Protein AF-A0A3B3T9G4-F1 (afdb_monomer)

Structure (mmCIF, N/CA/C/O backbone):
data_AF-A0A3B3T9G4-F1
#
_entry.id   AF-A0A3B3T9G4-F1
#
loop_
_atom_site.group_PDB
_atom_site.id
_atom_site.type_symbol
_atom_site.label_atom_id
_atom_site.label_alt_id
_atom_site.label_comp_id
_atom_site.label_asym_id
_atom_site.label_entity_id
_atom_site.label_seq_id
_atom_site.pdbx_PDB_ins_code
_atom_site.Cartn_x
_atom_site.Cartn_y
_atom_site.Cartn_z
_atom_site.occupancy
_atom_site.B_iso_or_equiv
_atom_site.auth_seq_id
_atom_site.auth_comp_id
_atom_site.auth_asym_id
_atom_site.auth_atom_id
_atom_site.pdbx_PDB_model_num
ATOM 1 N N . ILE A 1 1 ? -77.278 -44.186 -39.530 1.00 37.97 1 ILE A N 1
ATOM 2 C CA . ILE A 1 1 ? -76.745 -45.155 -40.520 1.00 37.97 1 ILE A CA 1
ATOM 3 C C . ILE A 1 1 ? -75.487 -44.529 -41.117 1.00 37.97 1 ILE A C 1
ATOM 5 O O . ILE A 1 1 ? -75.613 -43.417 -41.604 1.00 37.97 1 ILE A O 1
ATOM 9 N N . GLY A 1 2 ? -74.313 -45.176 -41.041 1.00 35.72 2 GLY A N 1
ATOM 10 C CA . GLY A 1 2 ? -73.155 -44.806 -41.886 1.00 35.72 2 GLY A CA 1
ATOM 11 C C . GLY A 1 2 ? -71.831 -44.392 -41.211 1.00 35.72 2 GLY A C 1
ATOM 12 O O . GLY A 1 2 ? -71.370 -43.275 -41.372 1.00 35.72 2 GLY A O 1
ATOM 13 N N . ILE A 1 3 ? -71.254 -45.315 -40.445 1.00 37.53 3 ILE A N 1
ATOM 14 C CA . ILE A 1 3 ? -69.834 -45.736 -40.323 1.00 37.53 3 ILE A CA 1
ATOM 15 C C . ILE A 1 3 ? -68.775 -45.205 -41.354 1.00 37.53 3 ILE A C 1
ATOM 17 O O . ILE A 1 3 ? -68.948 -45.423 -42.546 1.00 37.53 3 ILE A O 1
ATOM 21 N N . ILE A 1 4 ? -67.637 -44.684 -40.814 1.00 38.50 4 ILE A N 1
ATOM 22 C CA . ILE A 1 4 ? -66.177 -44.776 -41.200 1.00 38.50 4 ILE A CA 1
ATOM 23 C C . ILE A 1 4 ? -65.744 -44.074 -42.535 1.00 38.50 4 ILE A C 1
ATOM 25 O O . ILE A 1 4 ? -66.404 -44.232 -43.547 1.00 38.50 4 ILE A O 1
ATOM 29 N N . ILE A 1 5 ? -64.691 -43.227 -42.644 1.00 36.03 5 ILE A N 1
ATOM 30 C CA . ILE A 1 5 ? -63.234 -43.534 -42.732 1.00 36.03 5 ILE A CA 1
ATOM 31 C C . ILE A 1 5 ? -62.345 -42.262 -42.575 1.00 36.03 5 ILE A C 1
ATOM 33 O O . ILE A 1 5 ? -62.445 -41.303 -43.330 1.00 36.03 5 ILE A O 1
ATOM 37 N N . MET A 1 6 ? -61.433 -42.327 -41.593 1.00 35.84 6 MET A N 1
ATOM 38 C CA . MET A 1 6 ? -60.020 -41.880 -41.529 1.00 35.84 6 MET A CA 1
ATOM 39 C C . MET A 1 6 ? -59.346 -41.228 -42.770 1.00 35.84 6 MET A C 1
ATOM 41 O O . MET A 1 6 ? -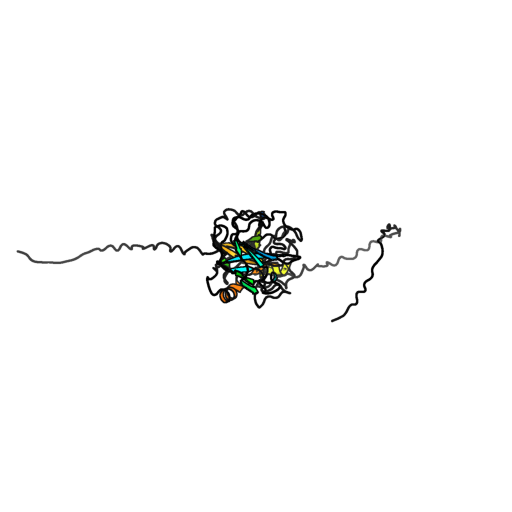59.211 -41.892 -43.792 1.00 35.84 6 MET A O 1
ATOM 45 N N . LYS A 1 7 ? -58.689 -40.058 -42.603 1.00 36.00 7 LYS A N 1
ATOM 46 C CA . LYS A 1 7 ? -57.204 -39.886 -42.666 1.00 36.00 7 LYS A CA 1
ATOM 47 C C . LYS A 1 7 ? -56.739 -38.411 -42.715 1.00 36.00 7 LYS A C 1
ATOM 49 O O . LYS A 1 7 ? -57.024 -37.694 -43.660 1.00 36.00 7 LYS A O 1
ATOM 54 N N . THR A 1 8 ? -55.973 -38.042 -41.680 1.00 41.47 8 THR A N 1
ATOM 55 C CA . THR A 1 8 ? -54.705 -37.267 -41.668 1.00 41.47 8 THR A CA 1
ATOM 56 C C . THR A 1 8 ? -54.516 -36.060 -42.596 1.00 41.47 8 THR A C 1
ATOM 58 O O . THR A 1 8 ? -54.486 -36.238 -43.802 1.00 41.47 8 THR A O 1
ATOM 61 N N . PHE A 1 9 ? -54.177 -34.895 -42.023 1.00 35.28 9 PHE A N 1
ATOM 62 C CA . PHE A 1 9 ? -52.846 -34.255 -42.123 1.00 35.28 9 PHE A CA 1
ATOM 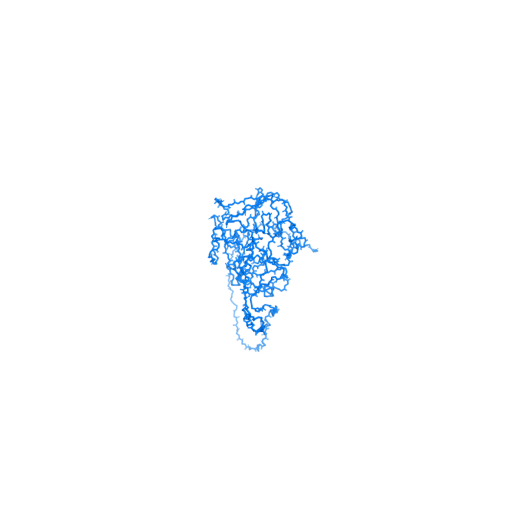63 C C . PHE A 1 9 ? -52.773 -33.074 -41.131 1.00 35.28 9 PHE A C 1
ATOM 65 O O . PHE A 1 9 ? -53.395 -32.037 -41.337 1.00 35.28 9 PHE A O 1
ATOM 72 N N . SER A 1 10 ? -52.017 -33.243 -40.040 1.00 37.31 10 SER A N 1
ATOM 73 C CA . SER A 1 10 ? -51.654 -32.161 -39.116 1.00 37.31 10 SER A CA 1
ATOM 74 C C . SER A 1 10 ? -50.346 -31.528 -39.581 1.00 37.31 10 SER A C 1
ATOM 76 O O . SER A 1 10 ? -49.315 -32.198 -39.607 1.00 37.31 10 SER A O 1
ATOM 78 N N . VAL A 1 11 ? -50.373 -30.240 -39.919 1.00 39.66 11 VAL A N 1
ATOM 79 C CA . VAL A 1 11 ? -49.166 -29.422 -40.087 1.00 39.66 11 VAL A CA 1
ATOM 80 C C . VAL A 1 11 ? -48.877 -28.774 -38.735 1.00 39.66 11 VAL A C 1
ATOM 82 O O . VAL A 1 11 ? -49.546 -27.822 -38.342 1.00 39.66 11 VAL A O 1
ATOM 85 N N . ILE A 1 12 ? -47.917 -29.325 -37.991 1.00 44.09 12 ILE A N 1
ATOM 86 C CA . ILE A 1 12 ? -47.399 -28.716 -36.762 1.00 44.09 12 ILE A CA 1
ATOM 87 C C . ILE A 1 12 ? -46.240 -27.802 -37.165 1.00 44.09 12 ILE A C 1
ATOM 89 O O . ILE A 1 12 ? -45.167 -28.273 -37.540 1.00 44.09 12 ILE A O 1
ATOM 93 N N . LEU A 1 13 ? -46.463 -26.488 -37.099 1.00 41.88 13 LEU A N 1
ATOM 94 C CA . LEU A 1 13 ? -45.397 -25.490 -37.135 1.00 41.88 13 LEU A CA 1
ATOM 95 C C . LEU A 1 13 ? -44.604 -25.565 -35.822 1.00 41.88 13 LEU A C 1
ATOM 97 O O . LEU A 1 13 ? -45.115 -25.228 -34.757 1.00 41.88 13 LEU A O 1
ATOM 101 N N . TYR A 1 14 ? -43.343 -25.990 -35.907 1.00 36.56 14 TYR A N 1
ATOM 102 C CA . TYR A 1 14 ? -42.359 -25.804 -34.843 1.00 36.56 14 TYR A CA 1
ATOM 103 C C . TYR A 1 14 ? -41.958 -24.323 -34.793 1.00 36.56 14 TYR A C 1
ATOM 105 O O . TYR A 1 14 ? -41.203 -23.853 -35.642 1.00 36.56 14 TYR A O 1
ATOM 113 N N . GLN A 1 15 ? -42.442 -23.578 -33.799 1.00 43.19 15 GLN A N 1
ATOM 114 C CA . GLN A 1 15 ? -41.803 -22.327 -33.387 1.00 43.19 15 GLN A CA 1
ATOM 115 C C . GLN A 1 15 ? -40.754 -22.646 -32.321 1.00 43.19 15 GLN A C 1
ATOM 117 O O . GLN A 1 15 ? -41.070 -23.085 -31.216 1.00 43.19 15 GLN A O 1
ATOM 122 N N . SER A 1 16 ? -39.485 -22.440 -32.672 1.00 39.84 16 SER A N 1
ATOM 123 C CA . SER A 1 16 ? -38.359 -22.467 -31.745 1.00 39.84 16 SER A CA 1
ATOM 124 C C . SER A 1 16 ? -38.470 -21.285 -30.779 1.00 39.84 16 SER A C 1
ATOM 126 O O . SER A 1 16 ? -38.152 -20.150 -31.139 1.00 39.84 16 SER A O 1
ATOM 128 N N . MET A 1 17 ? -38.916 -21.538 -29.551 1.00 42.25 17 MET A N 1
ATOM 129 C CA . MET A 1 17 ? -38.767 -20.572 -28.468 1.00 42.25 17 MET A CA 1
ATOM 130 C C . MET A 1 17 ? -37.299 -20.553 -28.036 1.00 42.25 17 MET A C 1
ATOM 132 O O . MET A 1 17 ? -36.815 -21.472 -27.376 1.00 42.25 17 MET A O 1
ATOM 136 N N . PHE A 1 18 ? -36.578 -19.506 -28.439 1.00 44.75 18 PHE A N 1
ATOM 137 C CA . PHE A 1 18 ? -35.305 -19.145 -27.829 1.00 44.75 18 PHE A CA 1
ATOM 138 C C . PHE A 1 18 ? -35.581 -18.700 -26.389 1.00 44.75 18 PHE A C 1
ATOM 140 O O . PHE A 1 18 ? -35.954 -17.558 -26.137 1.00 44.75 18 PHE A O 1
ATOM 147 N N . ASN A 1 19 ? -35.412 -19.623 -25.441 1.00 35.50 19 ASN A N 1
ATOM 148 C CA . ASN A 1 19 ? -35.290 -19.303 -24.023 1.00 35.50 19 ASN A CA 1
ATOM 149 C C . ASN A 1 19 ? -33.962 -18.559 -23.818 1.00 35.50 19 ASN A C 1
ATOM 151 O O . ASN A 1 19 ? -32.920 -19.171 -23.589 1.00 35.50 19 ASN A O 1
ATOM 155 N N . SER A 1 20 ? -33.979 -17.232 -23.918 1.00 44.66 20 SER A N 1
ATOM 156 C CA . SER A 1 20 ? -32.903 -16.414 -23.369 1.00 44.66 20 SER A CA 1
ATOM 157 C C . SER A 1 20 ? -33.040 -16.425 -21.848 1.00 44.66 20 SER A C 1
ATOM 159 O O . SER A 1 20 ? -33.855 -15.690 -21.289 1.00 44.66 20 SER A O 1
ATOM 161 N N . SER A 1 21 ? -32.270 -17.288 -21.180 1.00 48.06 21 SER A N 1
ATOM 162 C CA . SER A 1 21 ? -32.063 -17.203 -19.733 1.00 48.06 21 SER A CA 1
ATOM 163 C C . SER A 1 21 ? -31.686 -15.765 -19.353 1.00 48.06 21 SER A C 1
ATOM 165 O O . SER A 1 21 ? -30.889 -15.151 -20.072 1.00 48.06 21 SER A O 1
ATOM 167 N N . PRO A 1 22 ? -32.199 -15.215 -18.237 1.00 48.81 22 PRO A N 1
ATOM 168 C CA . PRO A 1 22 ? -31.694 -13.954 -17.719 1.00 48.81 22 PRO A CA 1
ATOM 169 C C . PRO A 1 22 ? -30.192 -14.116 -17.498 1.00 48.81 22 PRO A C 1
ATOM 171 O O . PRO A 1 22 ? -29.764 -15.106 -16.899 1.00 48.81 22 PRO A O 1
ATOM 174 N N . ALA A 1 23 ? -29.396 -13.174 -18.004 1.00 49.69 23 ALA A N 1
ATOM 175 C CA . ALA A 1 23 ? -27.983 -13.098 -17.676 1.00 49.69 23 ALA A CA 1
ATOM 176 C C . ALA A 1 23 ? -27.852 -13.196 -16.152 1.00 49.69 23 ALA A C 1
ATOM 178 O O . ALA A 1 23 ? -28.395 -12.370 -15.416 1.00 49.69 23 ALA A O 1
ATOM 179 N N . HIS A 1 24 ? -27.204 -14.261 -15.688 1.00 43.28 24 HIS A N 1
ATOM 180 C CA . HIS A 1 24 ? -26.941 -14.495 -14.282 1.00 43.28 24 HIS A CA 1
ATOM 181 C C . HIS A 1 24 ? -26.030 -13.350 -13.826 1.00 43.28 24 HIS A C 1
ATOM 183 O O . HIS A 1 24 ? -24.827 -13.378 -14.078 1.00 43.28 24 HIS A O 1
ATOM 189 N N . LEU A 1 25 ? -26.608 -12.301 -13.234 1.00 47.25 25 LEU A N 1
ATOM 190 C CA . LEU A 1 25 ? -25.862 -11.256 -12.543 1.00 47.25 25 LEU A CA 1
ATOM 191 C C . LEU A 1 25 ? -25.071 -11.968 -11.445 1.00 47.25 25 LEU A C 1
ATOM 193 O O . LEU A 1 25 ? -25.619 -12.350 -10.412 1.00 47.25 25 LEU A O 1
ATOM 197 N N . SER A 1 26 ? -23.794 -12.240 -11.708 1.00 51.78 26 SER A N 1
ATOM 198 C CA . SER A 1 26 ? -22.860 -12.686 -10.684 1.00 51.78 26 SER A CA 1
ATOM 199 C C . SER A 1 26 ? -22.916 -11.661 -9.549 1.00 51.78 26 SER A C 1
ATOM 201 O O . SER A 1 26 ? -22.816 -10.464 -9.845 1.00 51.78 26 SER A O 1
ATOM 203 N N . PRO A 1 27 ? -23.107 -12.074 -8.282 1.00 57.97 27 PRO A N 1
ATOM 204 C CA . PRO A 1 27 ? -23.097 -11.132 -7.173 1.00 57.97 27 PRO A CA 1
ATOM 205 C C . PRO A 1 27 ? -21.794 -10.332 -7.229 1.00 57.97 27 PRO A C 1
ATOM 207 O O . PRO A 1 27 ? -20.722 -10.907 -7.428 1.00 57.97 27 PRO A O 1
ATOM 210 N N . LEU A 1 28 ? -21.906 -9.003 -7.130 1.00 57.12 28 LEU A N 1
ATOM 211 C CA . LEU A 1 28 ? -20.746 -8.114 -7.131 1.00 57.12 28 LEU A CA 1
ATOM 212 C C . LEU A 1 28 ? -19.718 -8.620 -6.108 1.00 57.12 28 LEU A C 1
ATOM 214 O O . LEU A 1 28 ? -20.117 -9.069 -5.026 1.00 57.12 28 LEU A O 1
ATOM 218 N N . PRO A 1 29 ? -18.411 -8.562 -6.420 1.00 62.25 29 PRO A N 1
ATOM 219 C CA . PRO A 1 29 ? -17.399 -8.978 -5.468 1.00 62.25 29 PRO A CA 1
ATOM 220 C C . PRO A 1 29 ? -17.563 -8.189 -4.165 1.00 62.25 29 PRO A C 1
ATOM 222 O O . PRO A 1 29 ? -17.771 -6.976 -4.172 1.00 62.25 29 PRO A O 1
ATOM 225 N N . VAL A 1 30 ? -17.458 -8.896 -3.037 1.00 83.75 30 VAL A N 1
ATOM 226 C CA . VAL A 1 30 ? -17.595 -8.342 -1.672 1.00 83.75 30 VAL A CA 1
ATOM 227 C C . VAL A 1 30 ? -16.482 -7.323 -1.349 1.00 83.75 30 VAL A C 1
ATOM 229 O O . VAL A 1 30 ? -16.550 -6.602 -0.357 1.00 83.75 30 VAL A O 1
ATOM 232 N N . CYS A 1 31 ? -15.467 -7.241 -2.208 1.00 95.31 31 CYS A N 1
ATOM 233 C CA . CYS A 1 31 ? -14.314 -6.360 -2.123 1.00 95.31 31 CYS A CA 1
ATOM 234 C C . CYS A 1 31 ? -14.250 -5.377 -3.304 1.00 95.31 31 CYS A C 1
ATOM 236 O O . CYS A 1 31 ? -14.979 -5.502 -4.290 1.00 95.31 31 CYS A O 1
ATOM 238 N N . GLY A 1 32 ? -13.349 -4.398 -3.210 1.00 96.69 32 GLY A N 1
ATOM 239 C CA . GLY A 1 32 ? -13.028 -3.482 -4.306 1.00 96.69 32 GLY A CA 1
ATOM 240 C C . GLY A 1 32 ? -14.149 -2.502 -4.647 1.00 96.69 32 GLY A C 1
ATOM 241 O O . GLY A 1 32 ? -14.140 -1.920 -5.727 1.00 96.69 32 GLY A O 1
ATOM 242 N N . GLN A 1 33 ? -15.115 -2.324 -3.744 1.00 95.56 33 GLN A N 1
ATOM 243 C CA . GLN A 1 33 ? -16.214 -1.373 -3.888 1.00 95.56 33 GLN A CA 1
ATOM 244 C C . GLN A 1 33 ? -15.890 -0.090 -3.122 1.00 95.56 33 GLN A C 1
ATOM 246 O O . GLN A 1 33 ? -15.648 -0.137 -1.915 1.00 95.56 33 GLN A O 1
ATOM 251 N N . ALA A 1 34 ? -15.945 1.050 -3.810 1.00 95.56 34 ALA A N 1
ATOM 252 C CA . ALA A 1 34 ? -15.767 2.377 -3.223 1.00 95.56 34 ALA A CA 1
ATOM 253 C C . ALA A 1 34 ? -16.962 3.276 -3.593 1.00 95.56 34 ALA A C 1
ATOM 255 O O . ALA A 1 34 ? -16.888 4.009 -4.578 1.00 95.56 34 ALA A O 1
ATOM 256 N N . PRO A 1 35 ? -18.084 3.204 -2.847 1.00 93.88 35 PRO A N 1
ATOM 257 C CA . PRO A 1 35 ? -19.330 3.900 -3.197 1.00 93.88 35 PRO A CA 1
ATOM 258 C C . PRO A 1 35 ? -19.197 5.424 -3.290 1.00 93.88 35 PRO A C 1
ATOM 260 O O . PRO A 1 35 ? -19.927 6.059 -4.044 1.00 93.88 35 PRO A O 1
ATOM 263 N N . LEU A 1 36 ? -18.259 6.000 -2.535 1.00 94.06 36 LEU A N 1
ATOM 264 C CA . LEU A 1 36 ? -18.017 7.443 -2.467 1.00 94.06 36 LEU A CA 1
ATOM 265 C C . LEU A 1 36 ? -16.919 7.915 -3.436 1.00 94.06 36 LEU A C 1
ATOM 267 O O . LEU A 1 36 ? -16.661 9.110 -3.542 1.00 94.06 36 LEU A O 1
ATOM 271 N N . ASN A 1 37 ? -16.293 7.002 -4.183 1.00 91.81 37 ASN A N 1
ATOM 272 C CA . ASN A 1 37 ? -15.282 7.329 -5.186 1.00 91.81 37 ASN A CA 1
ATOM 273 C C . ASN A 1 37 ? -15.958 7.690 -6.526 1.00 91.81 37 ASN A C 1
ATOM 275 O O . ASN A 1 37 ? -16.002 6.887 -7.461 1.00 91.81 37 ASN A O 1
ATOM 279 N N . THR A 1 38 ? -16.546 8.888 -6.602 1.00 80.25 38 THR A N 1
ATOM 280 C CA . THR A 1 38 ? -17.321 9.353 -7.773 1.00 80.25 38 THR A CA 1
ATOM 281 C C . THR A 1 38 ? -16.495 10.127 -8.802 1.00 80.25 38 THR A C 1
ATOM 283 O O . THR A 1 38 ? -16.916 10.262 -9.949 1.00 80.25 38 THR A O 1
ATOM 286 N N . ARG A 1 39 ? -15.332 10.655 -8.414 1.00 70.81 39 ARG A N 1
ATOM 287 C CA . ARG A 1 39 ? -14.383 11.355 -9.288 1.00 70.81 39 ARG A CA 1
ATOM 288 C C . ARG A 1 39 ? -12.991 11.236 -8.681 1.00 70.81 39 ARG A C 1
ATOM 290 O O . ARG A 1 39 ? -12.865 11.402 -7.476 1.00 70.81 39 ARG A O 1
ATOM 297 N N . ILE A 1 40 ? -11.983 10.994 -9.512 1.00 62.28 40 ILE A N 1
ATOM 298 C CA . ILE A 1 40 ? -10.581 11.026 -9.092 1.00 62.28 40 ILE A CA 1
ATOM 299 C C . ILE A 1 40 ? -9.884 12.153 -9.845 1.00 62.28 40 ILE A C 1
ATOM 301 O O . ILE A 1 40 ? -10.064 12.295 -11.057 1.00 62.28 40 ILE A O 1
ATOM 305 N N . VAL A 1 41 ? -9.146 12.986 -9.120 1.00 54.66 41 VAL A N 1
ATOM 306 C CA . VAL A 1 41 ? -8.350 14.092 -9.662 1.00 54.66 41 VAL A CA 1
ATOM 307 C C . VAL A 1 41 ? -6.936 13.982 -9.092 1.00 54.66 41 VAL A C 1
ATOM 309 O O . VAL A 1 41 ? -6.743 13.856 -7.891 1.00 54.66 41 VAL A O 1
ATOM 312 N N . GLY A 1 42 ? -5.929 13.924 -9.966 1.00 56.97 42 GLY A N 1
ATOM 313 C CA . GLY A 1 42 ? -4.590 13.472 -9.584 1.00 56.97 42 GLY A CA 1
ATOM 314 C C . GLY A 1 42 ? -3.771 14.454 -8.730 1.00 56.97 42 GLY A C 1
ATOM 315 O O . GLY A 1 42 ? -3.306 15.483 -9.229 1.00 56.97 42 GLY A O 1
ATOM 316 N N . GLY A 1 43 ? -3.430 14.040 -7.504 1.00 61.34 43 GLY A N 1
ATOM 317 C CA . GLY A 1 43 ? -2.393 14.657 -6.666 1.00 61.34 43 GLY A CA 1
ATOM 318 C C . GLY A 1 43 ? -2.901 15.750 -5.731 1.00 61.34 43 GLY A C 1
ATOM 319 O O . GLY A 1 43 ? -2.308 16.829 -5.708 1.00 61.34 43 GLY A O 1
ATOM 320 N N . GLU A 1 44 ? -3.976 15.467 -4.997 1.00 80.38 44 GLU A N 1
ATOM 321 C CA . GLU A 1 44 ? -4.627 16.371 -4.043 1.00 80.38 44 GLU A CA 1
ATOM 322 C C . GLU A 1 44 ? -5.147 15.592 -2.815 1.00 80.38 44 GLU A C 1
ATOM 324 O O . GLU A 1 44 ? -4.997 14.369 -2.712 1.00 80.38 44 GLU A O 1
ATOM 329 N N . ASN A 1 45 ? -5.763 16.308 -1.871 1.00 91.00 45 ASN A N 1
ATOM 330 C CA . ASN A 1 45 ? -6.481 15.706 -0.749 1.00 91.00 45 ASN A CA 1
ATOM 331 C C . ASN A 1 45 ? -7.556 14.738 -1.270 1.00 91.00 45 ASN A C 1
ATOM 333 O O . ASN A 1 45 ? -8.469 15.149 -1.987 1.00 91.00 45 ASN A O 1
ATOM 337 N N . ALA A 1 46 ? -7.495 13.479 -0.848 1.00 93.06 46 ALA A N 1
ATOM 338 C CA . ALA A 1 46 ? -8.508 12.489 -1.169 1.00 93.06 46 ALA A CA 1
ATOM 339 C C . ALA A 1 46 ? -9.838 12.859 -0.491 1.00 93.06 46 ALA A C 1
ATOM 341 O O . ALA A 1 46 ? -9.846 13.110 0.718 1.00 93.06 46 ALA A O 1
ATOM 342 N N . PRO A 1 47 ? -10.983 12.864 -1.194 1.00 93.62 47 PRO A N 1
ATOM 343 C CA . PRO A 1 47 ? -12.270 13.087 -0.547 1.00 93.62 47 PRO A CA 1
ATOM 344 C C . PRO A 1 47 ? -12.593 11.970 0.468 1.00 93.62 47 PRO A C 1
ATOM 346 O O . PRO A 1 47 ? -12.287 10.802 0.192 1.00 93.62 47 PRO A O 1
ATOM 349 N N . PRO A 1 48 ? -13.250 12.276 1.605 1.00 93.62 48 PRO A N 1
ATOM 350 C CA . PRO A 1 48 ? -13.588 11.281 2.621 1.00 93.62 48 PRO A CA 1
ATOM 351 C C . PRO A 1 48 ? -14.311 10.054 2.061 1.00 93.62 48 PRO A C 1
ATOM 353 O O . PRO A 1 48 ? -15.332 10.170 1.389 1.00 93.62 48 PRO A O 1
ATOM 356 N N . GLY A 1 49 ? -13.784 8.866 2.367 1.00 94.88 49 GLY A N 1
ATOM 357 C CA . GLY A 1 49 ? -14.366 7.588 1.941 1.00 94.88 49 GLY A CA 1
ATOM 358 C C . GLY A 1 49 ? -14.062 7.176 0.497 1.00 94.88 49 GLY A C 1
ATOM 359 O O . GLY A 1 49 ? -14.499 6.106 0.079 1.00 94.88 49 GLY A O 1
ATOM 360 N N . SER A 1 50 ? -13.276 7.957 -0.253 1.00 95.69 50 SER A N 1
ATOM 361 C CA . SER A 1 50 ? -12.852 7.589 -1.616 1.00 95.69 50 SER A CA 1
ATOM 362 C C . SER A 1 50 ? -12.000 6.316 -1.655 1.00 95.69 50 SER A C 1
ATOM 364 O O . SER A 1 50 ? -12.032 5.596 -2.650 1.00 95.69 50 SER A O 1
ATOM 366 N N . TRP A 1 51 ? -11.286 6.018 -0.563 1.00 97.44 51 TRP A N 1
ATOM 367 C CA . TRP A 1 51 ? -10.379 4.872 -0.431 1.00 97.44 51 TRP A CA 1
ATOM 368 C C . TRP A 1 51 ? -10.698 4.074 0.842 1.00 97.44 51 TRP A C 1
ATOM 370 O O . TRP A 1 51 ? -9.926 4.092 1.802 1.00 97.44 51 TRP A O 1
ATOM 380 N N . PRO A 1 52 ? -11.847 3.376 0.894 1.00 97.88 52 PRO A N 1
ATOM 381 C CA . PRO A 1 52 ? -12.399 2.824 2.136 1.00 97.88 52 PRO A CA 1
ATOM 382 C C . PRO A 1 52 ? -11.606 1.634 2.708 1.00 97.88 52 PRO A C 1
ATOM 384 O O . PRO A 1 52 ? -11.916 1.136 3.787 1.00 97.88 52 PRO A O 1
ATOM 387 N N . TRP A 1 53 ? -10.590 1.154 1.995 1.00 98.69 53 TRP A N 1
ATOM 388 C CA . TRP A 1 53 ? -9.658 0.130 2.466 1.00 98.69 53 TRP A CA 1
ATOM 389 C C . TRP A 1 53 ? -8.407 0.707 3.121 1.00 98.69 53 TRP A C 1
ATOM 391 O O . TRP A 1 53 ? -7.679 -0.058 3.750 1.00 98.69 53 TRP A O 1
ATOM 401 N N . GLN A 1 54 ? -8.121 2.003 2.962 1.00 98.69 54 GLN A N 1
ATOM 402 C CA . GLN A 1 54 ? -6.894 2.606 3.475 1.00 98.69 54 GLN A CA 1
ATOM 403 C C . GLN A 1 54 ? -6.811 2.427 4.996 1.00 98.69 54 GLN A C 1
ATOM 405 O O . GLN A 1 54 ? -7.714 2.825 5.736 1.00 98.69 54 GLN A O 1
ATOM 410 N N . ALA A 1 55 ? -5.704 1.848 5.455 1.00 98.62 55 ALA A N 1
ATOM 411 C CA . ALA A 1 55 ? -5.393 1.697 6.866 1.00 98.62 55 ALA A CA 1
ATOM 412 C C . ALA A 1 55 ? -4.204 2.585 7.242 1.00 98.62 55 ALA A C 1
ATOM 414 O O . ALA A 1 55 ? -3.200 2.629 6.530 1.00 98.62 55 ALA A O 1
ATOM 415 N N . ASN A 1 56 ? -4.304 3.262 8.382 1.00 98.31 56 ASN A N 1
ATOM 416 C CA . ASN A 1 56 ? -3.168 3.892 9.044 1.00 98.31 56 ASN A CA 1
ATOM 417 C C . ASN A 1 56 ? -2.699 2.970 10.173 1.00 98.31 56 ASN A C 1
ATOM 419 O O . ASN A 1 56 ? -3.464 2.651 11.084 1.00 98.31 56 ASN A O 1
ATOM 423 N N . LEU A 1 57 ? -1.452 2.520 10.080 1.00 98.38 57 LEU A N 1
ATOM 424 C CA . LEU A 1 57 ? -0.800 1.667 11.061 1.00 98.38 57 LEU A CA 1
ATOM 425 C C . LEU A 1 57 ? 0.121 2.539 11.898 1.00 98.38 57 LEU A C 1
ATOM 427 O O . LEU A 1 57 ? 1.047 3.148 11.362 1.00 98.38 57 LEU A O 1
ATOM 431 N N . LEU A 1 58 ? -0.129 2.590 13.200 1.00 97.12 58 LEU A N 1
ATOM 432 C CA . LEU A 1 58 ? 0.640 3.411 14.120 1.00 97.12 58 LEU A CA 1
ATOM 433 C C . LEU A 1 58 ? 1.148 2.560 15.276 1.00 97.12 58 LEU A C 1
ATOM 435 O O . LEU A 1 58 ? 0.346 2.002 16.028 1.00 97.12 58 LEU A O 1
ATOM 439 N N . GLN A 1 59 ? 2.469 2.495 15.429 1.00 96.25 59 GLN A N 1
ATOM 440 C CA . GLN A 1 59 ? 3.102 1.952 16.622 1.00 96.25 59 GLN A CA 1
ATOM 441 C C . GLN A 1 59 ? 3.618 3.088 17.494 1.00 96.25 59 GLN A C 1
ATOM 443 O O . GLN A 1 59 ? 4.454 3.882 17.057 1.00 96.25 59 GLN A O 1
ATOM 448 N N . THR A 1 60 ? 3.151 3.145 18.738 1.00 95.00 60 THR A N 1
ATOM 449 C CA . THR A 1 60 ? 3.523 4.215 19.668 1.00 95.00 60 THR A CA 1
ATOM 450 C C . THR A 1 60 ? 4.536 3.727 20.698 1.00 95.00 60 THR A C 1
ATOM 452 O O . THR A 1 60 ? 4.282 2.780 21.440 1.00 95.00 60 THR A O 1
ATOM 455 N N . PHE A 1 61 ? 5.673 4.415 20.788 1.00 92.69 61 PHE A N 1
ATOM 456 C CA . PHE A 1 61 ? 6.676 4.241 21.838 1.00 92.69 61 PHE A CA 1
ATOM 457 C C . PHE A 1 61 ? 6.738 5.491 22.727 1.00 92.69 61 PHE A C 1
ATOM 459 O O . PHE A 1 61 ? 6.218 6.541 22.345 1.00 92.69 61 PHE A O 1
ATOM 466 N N . PRO A 1 62 ? 7.400 5.429 23.900 1.00 93.19 62 PRO A N 1
ATOM 467 C CA . PRO A 1 62 ? 7.516 6.588 24.785 1.00 93.19 62 PRO A CA 1
ATOM 468 C C . PRO A 1 62 ? 8.165 7.821 24.140 1.00 93.19 62 PRO A C 1
ATOM 470 O O . PRO A 1 62 ? 7.857 8.941 24.530 1.00 93.19 62 PRO A O 1
ATOM 473 N N . THR A 1 63 ? 9.070 7.628 23.173 1.00 93.31 63 THR A N 1
ATOM 474 C CA . THR A 1 63 ? 9.889 8.708 22.594 1.00 93.31 63 THR A CA 1
ATOM 475 C C . THR A 1 63 ? 9.690 8.924 21.096 1.00 93.31 63 THR A C 1
ATOM 477 O O . THR A 1 63 ? 10.146 9.937 20.572 1.00 93.31 63 THR A O 1
ATOM 480 N N . TYR A 1 64 ? 9.032 8.004 20.390 1.00 90.81 64 TYR A N 1
ATOM 481 C CA . TYR A 1 64 ? 8.815 8.100 18.946 1.00 90.81 64 TYR A CA 1
ATOM 482 C C . TYR A 1 64 ? 7.601 7.277 18.509 1.00 90.81 64 TYR A C 1
ATOM 484 O O . TYR A 1 64 ? 7.050 6.487 19.276 1.00 90.81 64 TYR A O 1
ATOM 492 N N . GLN A 1 65 ? 7.184 7.465 17.261 1.00 91.50 65 GLN A N 1
ATOM 493 C CA . GLN A 1 65 ? 6.116 6.693 16.634 1.00 91.50 65 GLN A CA 1
ATOM 494 C C . GLN A 1 65 ? 6.609 6.154 15.293 1.00 91.50 65 GLN A C 1
ATOM 496 O O . GLN A 1 65 ? 7.380 6.822 14.602 1.00 91.50 65 GLN A O 1
ATOM 501 N N . ILE A 1 66 ? 6.166 4.952 14.935 1.00 91.19 66 ILE A N 1
ATOM 502 C CA . ILE A 1 66 ? 6.345 4.385 13.596 1.00 91.19 66 ILE A CA 1
ATOM 503 C C . ILE A 1 66 ? 4.991 4.436 12.905 1.00 91.19 66 ILE A C 1
ATOM 505 O O . ILE A 1 66 ? 3.998 3.969 13.463 1.00 91.19 66 ILE A O 1
ATOM 509 N N . MET A 1 67 ? 4.961 4.995 11.697 1.00 94.75 67 MET A N 1
ATOM 510 C CA . MET A 1 67 ? 3.757 5.074 10.881 1.00 94.75 67 MET A CA 1
ATOM 511 C C . MET A 1 67 ? 3.970 4.363 9.548 1.00 94.75 67 MET A C 1
ATOM 513 O O . MET A 1 67 ? 4.927 4.658 8.832 1.00 94.75 67 MET A O 1
ATOM 517 N N . CYS A 1 68 ? 3.035 3.481 9.211 1.00 97.44 68 CYS A N 1
ATOM 518 C CA . CYS A 1 68 ? 2.910 2.866 7.897 1.00 97.44 68 CYS A CA 1
ATOM 519 C C . CYS A 1 68 ? 1.464 2.943 7.396 1.00 97.44 68 CYS A C 1
ATOM 521 O O . CYS A 1 68 ? 0.514 3.158 8.155 1.00 97.44 68 CYS A O 1
ATOM 523 N N . GLY A 1 69 ? 1.296 2.742 6.098 1.00 98.06 69 GLY A N 1
ATOM 524 C CA . GLY A 1 69 ? 0.029 2.434 5.467 1.00 98.06 69 GLY A CA 1
ATOM 525 C C . GLY A 1 69 ? -0.297 0.941 5.503 1.00 98.06 69 GLY A C 1
ATOM 526 O O . GLY A 1 69 ? 0.519 0.074 5.830 1.00 98.06 69 GLY A O 1
ATOM 527 N N . GLY A 1 70 ? -1.526 0.638 5.126 1.00 98.62 70 GLY A N 1
ATOM 528 C CA . GLY A 1 70 ? -2.009 -0.713 4.915 1.00 98.62 70 GLY A CA 1
ATOM 529 C C . GLY A 1 70 ? -3.321 -0.688 4.151 1.00 98.62 70 GLY A C 1
ATOM 530 O O . GLY A 1 70 ? -3.850 0.369 3.801 1.00 98.62 70 GLY A O 1
ATOM 531 N N . SER A 1 71 ? -3.865 -1.871 3.919 1.00 98.88 71 SER A N 1
ATOM 532 C CA . SER A 1 71 ? -5.105 -2.057 3.173 1.00 98.88 71 SER A CA 1
ATOM 533 C C . SER A 1 71 ? -5.960 -3.140 3.810 1.00 98.88 71 SER A C 1
ATOM 535 O O . SER A 1 71 ? -5.496 -4.253 4.042 1.00 98.88 71 SER A O 1
ATOM 537 N N . LEU A 1 72 ? -7.213 -2.825 4.121 1.00 98.81 72 LEU A N 1
ATOM 538 C CA . LEU A 1 72 ? -8.183 -3.802 4.599 1.00 98.81 72 LEU A CA 1
ATOM 539 C C . LEU A 1 72 ? -8.514 -4.779 3.469 1.00 98.81 72 LEU A C 1
ATOM 541 O O . LEU A 1 72 ? -8.986 -4.356 2.419 1.00 98.81 72 LEU A O 1
ATOM 545 N N . ILE A 1 73 ? -8.308 -6.078 3.681 1.00 98.56 73 ILE A N 1
ATOM 546 C CA . ILE A 1 73 ? -8.517 -7.110 2.645 1.00 98.56 73 ILE A CA 1
ATOM 547 C C . ILE A 1 73 ? -9.706 -8.033 2.945 1.00 98.56 73 ILE A C 1
ATOM 549 O O . ILE A 1 73 ? -10.211 -8.719 2.059 1.00 98.56 73 ILE A O 1
ATOM 553 N N . ASN A 1 74 ? -10.193 -8.034 4.188 1.00 97.00 74 ASN A N 1
ATOM 554 C CA . ASN A 1 74 ? -11.492 -8.573 4.604 1.00 97.00 74 ASN A CA 1
ATOM 555 C C . ASN A 1 74 ? -11.887 -7.942 5.958 1.00 97.00 74 ASN A C 1
ATOM 557 O O . ASN A 1 74 ? -11.248 -7.005 6.418 1.00 97.00 74 ASN A O 1
ATOM 561 N N . SER A 1 75 ? -12.913 -8.450 6.647 1.00 96.88 75 SER A N 1
ATOM 562 C CA . SER A 1 75 ? -13.371 -7.865 7.921 1.00 96.88 75 SER A CA 1
ATOM 563 C C . SER A 1 75 ? -12.382 -7.971 9.093 1.00 96.88 75 SER A C 1
ATOM 565 O O . SER A 1 75 ? -12.663 -7.413 10.147 1.00 96.88 75 SER A O 1
ATOM 567 N N . LYS A 1 76 ? -11.299 -8.751 8.990 1.00 97.62 76 LYS A N 1
ATOM 568 C CA . LYS A 1 76 ? -10.366 -9.036 10.099 1.00 97.62 76 LYS A CA 1
ATOM 569 C C . LYS A 1 76 ? -8.885 -8.919 9.716 1.00 97.62 76 LYS A C 1
ATOM 571 O O . LYS A 1 76 ? -8.041 -9.029 10.594 1.00 97.62 76 LYS A O 1
ATOM 576 N N . TRP A 1 77 ? -8.563 -8.722 8.444 1.00 98.56 77 TRP A N 1
ATOM 577 C CA . TRP A 1 77 ? -7.195 -8.794 7.946 1.00 98.56 77 TRP A CA 1
ATOM 578 C C . TRP A 1 77 ? -6.811 -7.538 7.178 1.00 98.56 77 TRP A C 1
ATOM 580 O O . TRP A 1 77 ? -7.594 -7.025 6.372 1.00 98.56 77 TRP A O 1
ATOM 590 N N . VAL A 1 78 ? -5.583 -7.087 7.415 1.00 98.81 78 VAL A N 1
ATOM 591 C CA . VAL A 1 78 ? -4.939 -5.973 6.715 1.00 98.81 78 VAL A CA 1
ATOM 592 C C . VAL A 1 78 ? -3.664 -6.473 6.037 1.00 98.81 78 VAL A C 1
ATOM 594 O O . VAL A 1 78 ? -2.912 -7.248 6.624 1.00 98.81 78 VAL A O 1
ATOM 597 N N . LEU A 1 79 ? -3.426 -6.027 4.806 1.00 98.88 79 LEU A N 1
ATOM 598 C CA . LEU A 1 79 ? -2.191 -6.242 4.054 1.00 98.88 79 LEU A CA 1
ATOM 599 C C . LEU A 1 79 ? -1.315 -4.985 4.139 1.00 98.88 79 LEU A C 1
ATOM 601 O O . LEU A 1 79 ? -1.814 -3.872 3.951 1.00 98.88 79 LEU A O 1
ATOM 605 N N . SER A 1 80 ? -0.029 -5.168 4.429 1.00 98.81 80 SER A N 1
ATOM 606 C CA . SER A 1 80 ? 0.980 -4.104 4.524 1.00 98.81 80 SER A CA 1
ATOM 607 C C . SER A 1 80 ? 2.361 -4.630 4.093 1.00 98.81 80 SER A C 1
ATOM 609 O O . SER A 1 80 ? 2.467 -5.754 3.600 1.00 98.81 80 SER A O 1
ATOM 611 N N . ALA A 1 81 ? 3.413 -3.829 4.251 1.00 98.69 81 ALA A N 1
ATOM 612 C CA . ALA A 1 81 ? 4.797 -4.201 3.961 1.00 98.69 81 ALA A CA 1
ATOM 613 C C . ALA A 1 81 ? 5.454 -4.880 5.175 1.00 98.69 81 ALA A C 1
ATOM 615 O O . ALA A 1 81 ? 5.141 -4.557 6.321 1.00 98.69 81 ALA A O 1
ATOM 616 N N . ALA A 1 82 ? 6.381 -5.808 4.944 1.00 98.62 82 ALA A N 1
ATOM 617 C CA . ALA A 1 82 ? 7.114 -6.483 6.014 1.00 98.62 82 ALA A CA 1
ATOM 618 C C . ALA A 1 82 ? 8.088 -5.534 6.725 1.00 98.62 82 ALA A C 1
ATOM 620 O O . ALA A 1 82 ? 8.211 -5.592 7.948 1.00 98.62 82 ALA A O 1
ATOM 621 N N . HIS A 1 83 ? 8.727 -4.619 5.990 1.00 97.56 83 HIS A N 1
ATOM 622 C CA . HIS A 1 83 ? 9.701 -3.674 6.540 1.00 97.56 83 HIS A CA 1
ATOM 623 C C . HIS A 1 83 ? 9.114 -2.709 7.583 1.00 97.56 83 HIS A C 1
ATOM 625 O O . HIS A 1 83 ? 9.863 -2.114 8.355 1.00 97.56 83 HIS A O 1
ATOM 631 N N . CYS A 1 84 ? 7.785 -2.568 7.640 1.00 97.25 84 CYS A N 1
ATOM 632 C CA . CYS A 1 84 ? 7.089 -1.794 8.668 1.00 97.25 84 CYS A CA 1
ATOM 633 C C . CYS A 1 84 ? 7.209 -2.406 10.074 1.00 97.25 84 CYS A C 1
ATOM 635 O O . CYS A 1 84 ? 6.948 -1.722 11.064 1.00 97.25 84 CYS A O 1
ATOM 637 N N . PHE A 1 85 ? 7.594 -3.682 10.179 1.00 96.38 85 PHE A N 1
ATOM 638 C CA . PHE A 1 85 ? 7.592 -4.442 11.425 1.00 96.38 85 PHE A CA 1
ATOM 639 C C . PHE A 1 85 ? 8.999 -4.935 11.763 1.00 96.38 85 PHE A C 1
ATOM 641 O O . PHE A 1 85 ? 9.522 -5.859 11.148 1.00 96.38 85 PHE A O 1
ATOM 648 N N . SER A 1 86 ? 9.606 -4.354 12.801 1.00 91.31 86 SER A N 1
ATOM 649 C CA . SER A 1 86 ? 10.900 -4.813 13.330 1.00 91.31 86 SER A CA 1
ATOM 650 C C . SER A 1 86 ? 10.805 -6.138 14.100 1.00 91.31 86 SER A C 1
ATOM 652 O O . SER A 1 86 ? 11.813 -6.803 14.326 1.00 91.31 86 SER A O 1
ATOM 654 N N . SER A 1 87 ? 9.597 -6.521 14.523 1.00 93.69 87 SER A N 1
ATOM 655 C CA . SER A 1 87 ? 9.288 -7.790 15.185 1.00 93.69 87 SER A CA 1
ATOM 656 C C . SER A 1 87 ? 7.814 -8.152 14.980 1.00 93.69 87 SER A C 1
ATOM 658 O O . SER A 1 87 ? 7.020 -7.325 14.537 1.00 93.69 87 SER A O 1
ATOM 660 N N . THR A 1 88 ? 7.422 -9.367 15.364 1.00 96.12 88 THR A N 1
ATOM 661 C CA . THR A 1 88 ? 6.016 -9.811 15.361 1.00 96.12 88 THR A CA 1
ATOM 662 C C . THR A 1 88 ? 5.251 -9.421 16.633 1.00 96.12 88 THR A C 1
ATOM 664 O O . THR A 1 88 ? 4.135 -9.891 16.853 1.00 96.12 88 THR A O 1
ATOM 667 N N . ASN A 1 89 ? 5.830 -8.568 17.487 1.00 96.12 89 ASN A N 1
ATOM 668 C CA . ASN A 1 89 ? 5.164 -8.080 18.689 1.00 96.12 89 ASN A CA 1
ATOM 669 C C . ASN A 1 89 ? 4.025 -7.117 18.320 1.00 96.12 89 ASN A C 1
ATOM 671 O O . ASN A 1 89 ? 4.239 -6.091 17.674 1.00 96.12 89 ASN A O 1
ATOM 675 N N . THR A 1 90 ? 2.816 -7.433 18.774 1.00 97.19 90 THR A N 1
ATOM 676 C CA . THR A 1 90 ? 1.601 -6.657 18.507 1.00 97.19 90 THR A CA 1
ATOM 677 C C . THR A 1 90 ? 1.391 -5.493 19.473 1.00 97.19 90 THR A C 1
ATOM 679 O O . THR A 1 90 ? 0.490 -4.678 19.266 1.00 97.19 90 THR A O 1
ATOM 682 N N . ALA A 1 91 ? 2.205 -5.387 20.526 1.00 95.88 91 ALA A N 1
ATOM 683 C CA . ALA A 1 91 ? 2.084 -4.333 21.520 1.00 95.88 91 ALA A CA 1
ATOM 684 C C . ALA A 1 91 ? 2.209 -2.937 20.893 1.00 95.88 91 ALA A C 1
ATOM 686 O O . ALA A 1 91 ? 3.062 -2.678 20.038 1.00 95.88 91 ALA A O 1
ATOM 687 N N . ASN A 1 92 ? 1.362 -2.029 21.380 1.00 95.56 92 ASN A N 1
ATOM 688 C CA . ASN A 1 92 ? 1.301 -0.617 21.002 1.00 95.56 92 ASN A CA 1
ATOM 689 C C . ASN A 1 92 ? 0.975 -0.334 19.529 1.00 95.56 92 ASN A C 1
ATOM 691 O O . ASN A 1 92 ? 1.097 0.815 19.106 1.00 95.56 92 ASN A O 1
ATOM 695 N N . TRP A 1 93 ? 0.548 -1.341 18.765 1.00 97.94 93 TRP A N 1
ATOM 696 C CA . TRP A 1 93 ? 0.016 -1.145 17.424 1.00 97.94 93 TRP A CA 1
ATOM 697 C C . TRP A 1 93 ? -1.471 -0.811 17.462 1.00 97.94 93 TRP A C 1
ATOM 699 O O . TRP A 1 93 ? -2.281 -1.569 18.002 1.00 97.94 93 TRP A O 1
ATOM 709 N N . ASN A 1 94 ? -1.822 0.285 16.798 1.00 98.31 94 ASN A N 1
ATOM 710 C CA . ASN A 1 94 ? -3.187 0.634 16.444 1.00 98.31 94 ASN A CA 1
ATOM 711 C C . ASN A 1 94 ? -3.342 0.655 14.921 1.00 98.31 94 ASN A C 1
ATOM 713 O O . ASN A 1 94 ? -2.497 1.180 14.195 1.00 98.31 94 ASN A O 1
ATOM 717 N N . VAL A 1 95 ? -4.452 0.094 14.457 1.00 98.69 95 VAL A N 1
ATOM 718 C CA . VAL A 1 95 ? -4.910 0.112 13.072 1.00 98.69 95 VAL A CA 1
ATOM 719 C C . VAL A 1 95 ? -6.138 1.001 13.000 1.00 98.69 95 VAL A C 1
ATOM 721 O O . VAL A 1 95 ? -7.177 0.677 13.580 1.00 98.69 95 VAL A O 1
ATOM 724 N N . TYR A 1 96 ? -6.018 2.106 12.278 1.00 98.56 96 TYR A N 1
ATOM 725 C CA . TYR A 1 96 ? -7.093 3.059 12.047 1.00 98.56 96 TYR A CA 1
ATOM 726 C C . TYR A 1 96 ? -7.648 2.876 10.635 1.00 98.56 96 TYR A C 1
ATOM 728 O O . TYR A 1 96 ? -6.900 2.911 9.657 1.00 98.56 96 TYR A O 1
ATOM 736 N N . LEU A 1 97 ? -8.959 2.670 10.532 1.00 98.69 97 LEU A N 1
ATOM 737 C CA . LEU A 1 97 ? -9.699 2.464 9.283 1.00 98.69 97 LEU A CA 1
ATOM 738 C C . LEU A 1 97 ? -10.811 3.504 9.182 1.00 98.69 97 LEU A C 1
ATOM 740 O O . LEU A 1 97 ? -11.394 3.858 10.202 1.00 98.69 97 LEU A O 1
ATOM 744 N N . GLY A 1 98 ? -11.112 3.992 7.976 1.00 98.06 98 GLY A N 1
ATOM 745 C CA . GLY A 1 98 ? -12.076 5.088 7.786 1.00 98.06 98 GLY A CA 1
ATOM 746 C C . GLY A 1 98 ? -11.569 6.451 8.285 1.00 98.06 98 GLY A C 1
ATOM 747 O O . GLY A 1 98 ? -12.355 7.389 8.421 1.00 98.06 98 GLY A O 1
ATOM 748 N N . ARG A 1 99 ? -10.263 6.550 8.570 1.00 97.44 99 ARG A N 1
ATOM 749 C CA . ARG A 1 99 ? -9.557 7.784 8.935 1.00 97.44 99 ARG A CA 1
ATOM 750 C C . ARG A 1 99 ? -9.398 8.679 7.708 1.00 97.44 99 ARG A C 1
ATOM 752 O O . ARG A 1 99 ? -9.047 8.192 6.639 1.00 97.44 99 ARG A O 1
ATOM 759 N N . GLN A 1 100 ? -9.603 9.980 7.888 1.00 95.94 100 GLN A N 1
ATOM 760 C CA . GLN A 1 100 ? -9.365 11.011 6.880 1.00 95.94 100 GLN A CA 1
ATOM 761 C C . GLN A 1 100 ? -8.120 11.840 7.212 1.00 95.94 100 GLN A C 1
ATOM 763 O O . GLN A 1 100 ? -7.268 12.057 6.352 1.00 95.94 100 GLN A O 1
ATOM 768 N N . GLU A 1 101 ? -7.997 12.288 8.459 1.00 96.44 101 GLU A N 1
ATOM 769 C CA . GLU A 1 101 ? -6.938 13.189 8.926 1.00 96.44 101 GLU A CA 1
ATOM 770 C C . GLU A 1 101 ? -6.121 12.513 10.031 1.00 96.44 101 GLU A C 1
ATOM 772 O O . GLU A 1 101 ? -6.691 11.828 10.885 1.00 96.44 101 GLU A O 1
ATOM 777 N N . LEU A 1 102 ? -4.793 12.690 10.045 1.00 94.31 102 LEU A N 1
ATOM 778 C CA . LEU A 1 102 ? -3.950 12.131 11.118 1.00 94.31 102 LEU A CA 1
ATOM 779 C C . LEU A 1 102 ? -4.162 12.833 12.465 1.00 94.31 102 LEU A C 1
ATOM 781 O O . LEU A 1 102 ? -3.888 12.251 13.514 1.00 94.31 102 LEU A O 1
ATOM 785 N N . SER A 1 103 ? -4.642 14.075 12.444 1.00 91.69 103 SER A N 1
ATOM 786 C CA . SER A 1 103 ? -4.967 14.847 13.642 1.00 91.69 103 SER A CA 1
ATOM 787 C C . SER A 1 103 ? -6.361 15.445 13.532 1.00 91.69 103 SER A C 1
ATOM 789 O O . SER A 1 103 ? -6.759 15.860 12.452 1.00 91.69 103 SER A O 1
ATOM 791 N N . GLY A 1 104 ? -7.079 15.528 14.652 1.00 91.50 104 GLY A N 1
ATOM 792 C CA . GLY A 1 104 ? -8.452 16.030 14.681 1.00 91.50 104 GLY A CA 1
ATOM 793 C C . GLY A 1 104 ? -9.484 14.916 14.849 1.00 91.50 104 GLY A C 1
ATOM 794 O O . GLY A 1 104 ? -9.170 13.814 15.299 1.00 91.50 104 GLY A O 1
ATOM 795 N N . THR A 1 105 ? -10.745 15.232 14.549 1.00 93.06 105 THR A N 1
ATOM 796 C CA . THR A 1 105 ? -11.873 14.310 14.749 1.00 93.06 105 THR A CA 1
ATOM 797 C C . THR A 1 105 ? -12.169 13.544 13.465 1.00 93.06 105 THR A C 1
ATOM 799 O O . THR A 1 105 ? -12.473 14.149 12.444 1.00 93.06 105 THR A O 1
ATOM 802 N N . ASN A 1 106 ? -12.165 12.212 13.537 1.00 96.81 106 ASN A N 1
ATOM 803 C CA . ASN A 1 106 ? -12.524 11.332 12.425 1.00 96.81 106 ASN A CA 1
ATOM 804 C C . ASN A 1 106 ? -13.825 10.569 12.757 1.00 96.81 106 ASN A C 1
ATOM 806 O O . ASN A 1 106 ? -13.766 9.532 13.415 1.00 96.81 106 ASN A O 1
ATOM 810 N N . PRO A 1 107 ? -15.012 11.048 12.334 1.00 97.06 107 PRO A N 1
ATOM 811 C CA . PRO A 1 107 ? -16.297 10.476 12.763 1.00 97.06 107 PRO A CA 1
ATOM 812 C C . PRO A 1 107 ? -16.594 9.080 12.192 1.00 97.06 107 PRO A C 1
ATOM 814 O O . PRO A 1 107 ? -17.420 8.359 12.741 1.00 97.06 107 PRO A O 1
ATOM 817 N N . ASN A 1 108 ? -15.927 8.695 11.100 1.00 97.44 108 ASN A N 1
ATOM 818 C CA . ASN A 1 108 ? -16.125 7.406 10.428 1.00 97.44 108 ASN A CA 1
ATOM 819 C C . ASN A 1 108 ? -15.100 6.342 10.849 1.00 97.44 108 ASN A C 1
ATOM 821 O O . ASN A 1 108 ? -15.091 5.241 10.296 1.00 97.44 108 ASN A O 1
ATOM 825 N N . GLU A 1 109 ? -14.212 6.681 11.785 1.00 97.94 109 GLU A N 1
ATOM 826 C CA . GLU A 1 109 ? -13.072 5.852 12.139 1.00 97.94 109 GLU A CA 1
ATOM 827 C C . GLU A 1 109 ? -13.463 4.640 12.986 1.00 97.94 109 GLU A C 1
ATOM 829 O O . GLU A 1 109 ? -14.255 4.718 13.926 1.00 97.94 109 GLU A O 1
ATOM 834 N N . GLN A 1 110 ? -12.823 3.511 12.697 1.00 98.56 110 GLN A N 1
ATOM 835 C CA . GLN A 1 110 ? -12.739 2.382 13.610 1.00 98.56 110 GLN A CA 1
ATOM 836 C C . GLN A 1 110 ? -11.279 2.087 13.929 1.00 98.56 110 GLN A C 1
ATOM 838 O O . GLN A 1 110 ? -10.445 1.976 13.031 1.00 98.56 110 GLN A O 1
ATOM 843 N N . VAL A 1 111 ? -10.997 1.904 15.219 1.00 98.44 111 VAL A N 1
ATOM 844 C CA . VAL A 1 111 ? -9.667 1.545 15.722 1.00 98.44 111 VAL A CA 1
ATOM 845 C C . VAL A 1 111 ? -9.654 0.082 16.130 1.00 98.44 111 VAL A C 1
ATOM 847 O O . VAL A 1 111 ? -10.587 -0.394 16.787 1.00 98.44 111 VAL A O 1
ATOM 850 N N . ARG A 1 112 ? -8.605 -0.643 15.752 1.00 98.62 112 ARG A N 1
ATOM 851 C CA . ARG A 1 112 ? -8.342 -2.015 16.197 1.00 98.62 112 ARG A CA 1
ATOM 852 C C . ARG A 1 112 ? -6.890 -2.160 16.620 1.00 98.62 112 ARG A C 1
ATOM 854 O O . ARG A 1 112 ? -6.007 -1.548 16.036 1.00 98.62 112 ARG A O 1
ATOM 861 N N . THR A 1 113 ? -6.647 -3.006 17.609 1.00 98.62 113 THR A N 1
ATOM 862 C CA . THR A 1 113 ? -5.303 -3.517 17.903 1.00 98.62 113 THR A CA 1
ATOM 863 C C . THR A 1 113 ? -5.012 -4.753 17.050 1.00 98.62 113 THR A C 1
ATOM 865 O O . THR A 1 113 ? -5.900 -5.260 16.355 1.00 98.62 113 THR A O 1
ATOM 868 N N . LEU A 1 114 ? -3.778 -5.256 17.099 1.00 98.62 114 LEU A N 1
ATOM 869 C CA . LEU A 1 114 ? -3.369 -6.464 16.381 1.00 98.62 114 LEU A CA 1
ATOM 870 C C . LEU A 1 114 ? -3.387 -7.701 17.287 1.00 98.62 114 LEU A C 1
ATOM 872 O O . LEU A 1 114 ? -2.894 -7.670 18.413 1.00 98.62 114 LEU A O 1
ATOM 876 N N . SER A 1 115 ? -3.921 -8.806 16.770 1.00 98.25 115 SER A N 1
ATOM 877 C CA . SER A 1 115 ? -3.792 -10.143 17.361 1.00 98.25 115 SER A CA 1
ATOM 878 C C . SER A 1 115 ? -2.527 -10.852 16.900 1.00 98.25 115 SER A C 1
ATOM 880 O O . SER A 1 115 ? -1.933 -11.596 17.676 1.00 98.25 115 SER A O 1
ATOM 882 N N . SER A 1 116 ? -2.112 -10.655 15.649 1.00 98.38 116 SER A N 1
ATOM 883 C CA . SER A 1 116 ? -0.928 -11.303 15.080 1.00 98.38 116 SER A CA 1
ATOM 884 C C . SER A 1 116 ? -0.385 -10.529 13.881 1.00 98.38 116 SER A C 1
ATOM 886 O O . SER A 1 116 ? -1.130 -9.838 13.184 1.00 98.38 116 SER A O 1
ATOM 888 N N . ILE A 1 117 ? 0.921 -10.664 13.647 1.00 98.62 117 ILE A N 1
ATOM 889 C CA . ILE A 1 117 ? 1.658 -10.084 12.519 1.00 98.62 117 ILE A CA 1
ATOM 890 C C . ILE A 1 117 ? 2.384 -11.236 11.824 1.00 98.62 117 ILE A C 1
ATOM 892 O O . ILE A 1 117 ? 3.152 -11.954 12.463 1.00 98.62 117 ILE A O 1
ATOM 896 N N . PHE A 1 118 ? 2.158 -11.395 10.523 1.00 98.56 118 PHE A N 1
ATOM 897 C CA . PHE A 1 118 ? 2.742 -12.445 9.690 1.00 98.56 118 PHE A CA 1
ATOM 898 C C . PHE A 1 118 ? 3.533 -11.818 8.535 1.00 98.56 118 PHE A C 1
ATOM 900 O O . PHE A 1 118 ? 2.986 -11.658 7.440 1.00 98.56 118 PHE A O 1
ATOM 907 N N . PRO A 1 119 ? 4.807 -11.442 8.746 1.00 98.62 119 PRO A N 1
ATOM 908 C CA . PRO A 1 119 ? 5.699 -11.083 7.652 1.00 98.62 119 PRO A CA 1
ATOM 909 C C . PRO A 1 119 ? 5.920 -12.297 6.749 1.00 98.62 119 PRO A C 1
ATOM 911 O O . PRO A 1 119 ? 5.931 -13.438 7.222 1.00 98.62 119 PRO A O 1
ATOM 914 N N . HIS A 1 120 ? 6.110 -12.070 5.452 1.00 98.62 120 HIS A N 1
ATOM 915 C CA . HIS A 1 120 ? 6.439 -13.158 4.544 1.00 98.62 120 HIS A CA 1
ATOM 916 C C . HIS A 1 120 ? 7.753 -13.835 4.982 1.00 98.62 120 HIS A C 1
ATOM 918 O O . HIS A 1 120 ? 8.744 -13.142 5.220 1.00 98.62 120 HIS A O 1
ATOM 924 N N . PRO A 1 121 ? 7.815 -15.178 5.070 1.00 98.06 121 PRO A N 1
ATOM 925 C CA . PRO A 1 121 ? 8.974 -15.883 5.631 1.00 98.06 121 PRO A CA 1
ATOM 926 C C . PRO A 1 121 ? 10.256 -15.729 4.801 1.00 98.06 121 PRO A C 1
ATOM 928 O O . PRO A 1 121 ? 11.347 -15.955 5.312 1.00 98.06 121 PRO A O 1
ATOM 931 N N . LEU A 1 122 ? 10.124 -15.353 3.525 1.00 98.31 122 LEU A N 1
ATOM 932 C CA . LEU A 1 122 ? 11.245 -15.078 2.617 1.00 98.31 122 LEU A CA 1
ATOM 933 C C . LEU A 1 122 ? 11.548 -13.578 2.459 1.00 98.31 122 LEU A C 1
ATOM 935 O O . LEU A 1 122 ? 12.279 -13.206 1.542 1.00 98.31 122 LEU A O 1
ATOM 939 N N . TYR A 1 123 ? 10.969 -12.712 3.299 1.00 98.50 123 TYR A N 1
ATOM 940 C CA . TYR A 1 123 ? 11.305 -11.290 3.293 1.00 98.50 123 TYR A CA 1
ATOM 941 C C . TYR A 1 123 ? 12.804 -11.091 3.540 1.00 98.50 123 TYR A C 1
ATOM 943 O O . TYR A 1 123 ? 13.367 -11.620 4.501 1.00 98.50 123 TYR A O 1
ATOM 951 N N . ASN A 1 124 ? 13.447 -10.311 2.675 1.00 97.88 124 ASN A N 1
ATOM 952 C CA . ASN A 1 124 ? 14.864 -9.994 2.770 1.00 97.88 124 ASN A CA 1
ATOM 953 C C . ASN A 1 124 ? 15.048 -8.482 2.936 1.00 97.88 124 ASN A C 1
ATOM 955 O O . ASN A 1 124 ? 14.866 -7.722 1.991 1.00 97.88 124 ASN A O 1
ATOM 959 N N . SER A 1 125 ? 15.475 -8.044 4.121 1.00 96.38 125 SER A N 1
ATOM 960 C CA . SER A 1 125 ? 15.621 -6.619 4.451 1.00 96.38 125 SER A CA 1
ATOM 961 C C . SER A 1 125 ? 16.738 -5.896 3.695 1.00 96.38 125 SER A C 1
ATOM 963 O O . SER A 1 125 ? 16.718 -4.672 3.605 1.00 96.38 125 SER A O 1
ATOM 965 N N . SER A 1 126 ? 17.715 -6.617 3.139 1.00 95.62 126 SER A N 1
ATOM 966 C CA . SER A 1 126 ? 18.782 -6.009 2.335 1.00 95.62 126 SER A CA 1
ATOM 967 C C . SER A 1 126 ? 18.312 -5.683 0.919 1.00 95.62 126 SER A C 1
ATOM 969 O O . SER A 1 126 ? 18.660 -4.642 0.374 1.00 95.62 126 SER A O 1
ATOM 971 N N . THR A 1 127 ? 17.509 -6.564 0.324 1.00 96.19 127 THR A N 1
ATOM 972 C CA . THR A 1 127 ? 17.030 -6.435 -1.066 1.00 96.19 127 THR A CA 1
ATOM 973 C C . THR A 1 127 ? 15.612 -5.884 -1.171 1.00 96.19 127 THR A C 1
ATOM 975 O O . THR A 1 127 ? 15.206 -5.478 -2.252 1.00 96.19 127 THR A O 1
ATOM 978 N N . HIS A 1 128 ? 14.872 -5.863 -0.060 1.00 97.12 128 HIS A N 1
ATOM 979 C CA . HIS A 1 128 ? 13.436 -5.578 0.011 1.00 97.12 128 HIS A CA 1
ATOM 980 C C . HIS A 1 128 ? 12.579 -6.553 -0.819 1.00 97.12 128 HIS A C 1
ATOM 982 O O . HIS A 1 128 ? 11.420 -6.276 -1.122 1.00 97.12 128 HIS A O 1
ATOM 988 N N . ASP A 1 129 ? 13.123 -7.717 -1.188 1.00 98.25 129 ASP A N 1
ATOM 989 C CA . ASP A 1 129 ? 12.351 -8.753 -1.868 1.00 98.25 129 ASP A CA 1
ATOM 990 C C . ASP A 1 129 ? 11.410 -9.463 -0.883 1.00 98.25 129 ASP A C 1
ATOM 992 O O . ASP A 1 129 ? 11.747 -9.670 0.286 1.00 98.25 129 ASP A O 1
ATOM 996 N N . ASN A 1 130 ? 10.226 -9.851 -1.362 1.00 98.50 130 ASN A N 1
ATOM 997 C CA . ASN A 1 130 ? 9.139 -10.408 -0.543 1.00 98.50 130 ASN A CA 1
ATOM 998 C C . ASN A 1 130 ? 8.698 -9.502 0.618 1.00 98.50 130 ASN A C 1
ATOM 1000 O O . ASN A 1 130 ? 8.399 -9.973 1.714 1.00 98.50 130 ASN A O 1
ATOM 1004 N N . ASP A 1 131 ? 8.646 -8.194 0.376 1.00 98.75 131 ASP A N 1
ATOM 1005 C CA . ASP A 1 131 ? 8.267 -7.188 1.364 1.00 98.75 131 ASP A CA 1
ATOM 1006 C C . ASP A 1 131 ? 6.742 -7.049 1.513 1.00 98.75 131 ASP A C 1
ATOM 1008 O O . ASP A 1 131 ? 6.114 -6.102 1.034 1.00 98.75 131 ASP A O 1
ATOM 1012 N N . LEU A 1 132 ? 6.127 -8.035 2.165 1.00 98.81 132 LEU A N 1
ATOM 1013 C CA . LEU A 1 132 ? 4.712 -8.025 2.531 1.00 98.81 132 LEU A CA 1
ATOM 1014 C C . LEU A 1 132 ? 4.459 -8.693 3.884 1.00 98.81 132 LEU A C 1
ATOM 1016 O O . LEU A 1 132 ? 5.136 -9.650 4.262 1.00 98.81 132 LEU A O 1
ATOM 1020 N N . ALA A 1 133 ? 3.439 -8.214 4.590 1.00 98.75 133 ALA A N 1
ATOM 1021 C CA . ALA A 1 133 ? 2.966 -8.772 5.847 1.00 98.75 133 ALA A CA 1
ATOM 1022 C C . ALA A 1 133 ? 1.435 -8.782 5.915 1.00 98.75 133 ALA A C 1
ATOM 1024 O O . ALA A 1 133 ? 0.764 -7.855 5.454 1.00 98.75 133 ALA A O 1
ATOM 1025 N N . LEU A 1 134 ? 0.891 -9.828 6.537 1.00 98.69 134 LEU A N 1
ATOM 1026 C CA . LEU A 1 134 ? -0.519 -9.926 6.900 1.00 98.69 134 LEU A CA 1
ATOM 1027 C C . LEU A 1 134 ? -0.702 -9.622 8.381 1.00 98.69 134 LEU A C 1
ATOM 1029 O O . LEU A 1 134 ? 0.008 -10.160 9.229 1.00 98.69 134 LEU A O 1
ATOM 1033 N N . LEU A 1 135 ? -1.681 -8.782 8.691 1.00 98.75 135 LEU A N 1
ATOM 1034 C CA . LEU A 1 135 ? -1.992 -8.355 10.049 1.00 98.75 135 LEU A CA 1
ATOM 1035 C C . LEU A 1 135 ? -3.390 -8.841 10.405 1.00 98.75 135 LEU A C 1
ATOM 1037 O O . LEU A 1 135 ? -4.361 -8.489 9.730 1.00 98.75 135 LEU A O 1
ATOM 1041 N N . GLU A 1 136 ? -3.498 -9.629 11.470 1.00 98.38 136 GLU A N 1
ATOM 1042 C CA . GLU A 1 136 ? -4.788 -10.039 12.011 1.00 98.38 136 GLU A CA 1
ATOM 1043 C C . GLU A 1 136 ? -5.250 -9.018 13.052 1.00 98.38 136 GLU A C 1
ATOM 1045 O O . GLU A 1 136 ? -4.575 -8.782 14.056 1.00 98.38 136 GLU A O 1
ATOM 1050 N N . LEU A 1 137 ? -6.418 -8.422 12.828 1.00 98.62 137 LEU A N 1
ATOM 1051 C CA . LEU A 1 137 ? -7.050 -7.493 13.760 1.00 98.62 137 LEU A CA 1
ATOM 1052 C C . LEU A 1 137 ? -7.597 -8.241 14.980 1.00 98.62 137 LEU A C 1
ATOM 1054 O O . LEU A 1 137 ? -8.139 -9.342 14.857 1.00 98.62 137 LEU A O 1
ATOM 1058 N N . SER A 1 138 ? -7.540 -7.603 16.150 1.00 98.31 138 SER A N 1
ATOM 1059 C CA . SER A 1 138 ? -8.023 -8.190 17.407 1.00 98.31 138 SER A CA 1
ATOM 1060 C C . SER A 1 138 ? -9.510 -8.533 17.395 1.00 98.31 138 SER A C 1
ATOM 1062 O O . SER A 1 138 ? -9.937 -9.536 17.964 1.00 98.31 138 SER A O 1
ATOM 1064 N N . THR A 1 139 ? -10.307 -7.734 16.689 1.00 97.81 139 THR A N 1
ATOM 1065 C CA . THR A 1 139 ? -11.727 -7.983 16.433 1.00 97.81 139 THR A CA 1
ATOM 1066 C C . THR A 1 139 ? -12.089 -7.539 15.022 1.00 97.81 139 THR A C 1
ATOM 1068 O O . THR A 1 139 ? -11.396 -6.722 14.413 1.00 97.81 139 THR A O 1
ATOM 1071 N N . THR A 1 140 ? -13.184 -8.076 14.480 1.00 97.44 140 THR A N 1
ATOM 1072 C CA . THR A 1 140 ? -13.644 -7.690 13.143 1.00 97.44 140 THR A CA 1
ATOM 1073 C C . THR A 1 140 ? -14.074 -6.224 13.090 1.00 97.44 140 THR A C 1
ATOM 1075 O O . THR A 1 140 ? -14.565 -5.660 14.074 1.00 97.44 140 THR A O 1
ATOM 1078 N N . VAL A 1 141 ? -13.937 -5.612 11.920 1.00 97.56 141 VAL A N 1
ATOM 1079 C CA . VAL A 1 141 ? -14.499 -4.293 11.622 1.00 97.56 141 VAL A CA 1
ATOM 1080 C C . VAL A 1 141 ? -15.899 -4.404 11.040 1.00 97.56 141 VAL A C 1
ATOM 1082 O O . VAL A 1 141 ? -16.230 -5.380 10.363 1.00 97.56 141 VAL A O 1
ATOM 1085 N N . THR A 1 142 ? -16.713 -3.387 11.300 1.00 97.50 142 THR A N 1
ATOM 1086 C CA . THR A 1 142 ? -18.033 -3.236 10.682 1.00 97.50 142 THR A CA 1
ATOM 1087 C C . THR A 1 142 ? -17.866 -2.475 9.377 1.00 97.50 142 THR A C 1
ATOM 1089 O O . THR A 1 142 ? -17.295 -1.386 9.382 1.00 97.50 142 THR A O 1
ATOM 1092 N N . PHE A 1 143 ? -18.340 -3.021 8.259 1.00 96.94 143 PHE A N 1
ATOM 1093 C CA . PHE A 1 143 ? -18.263 -2.304 6.989 1.00 96.94 143 PHE A CA 1
ATOM 1094 C C . PHE A 1 143 ? -19.233 -1.121 6.950 1.00 96.94 143 PHE A C 1
ATOM 1096 O O . PHE A 1 143 ? -20.335 -1.181 7.492 1.00 96.94 143 PHE A O 1
ATOM 1103 N N . SER A 1 144 ? -18.805 -0.056 6.284 1.00 97.12 144 SER A N 1
ATOM 1104 C CA . SER A 1 144 ? -19.575 1.159 6.015 1.00 97.12 144 SER A CA 1
ATOM 1105 C C . SER A 1 144 ? -19.192 1.685 4.631 1.00 97.12 144 SER A C 1
ATOM 1107 O O . SER A 1 144 ? -18.409 1.057 3.920 1.00 97.12 144 SER A O 1
ATOM 1109 N N . ASP A 1 145 ? -19.689 2.847 4.220 1.00 96.38 145 ASP A N 1
ATOM 1110 C CA . ASP A 1 145 ? -19.216 3.472 2.976 1.00 96.38 145 ASP A CA 1
ATOM 1111 C C . ASP A 1 145 ? -17.781 4.015 3.077 1.00 96.38 145 ASP A C 1
ATOM 1113 O O . ASP A 1 145 ? -17.150 4.266 2.055 1.00 96.38 145 ASP A O 1
ATOM 1117 N N . PHE A 1 146 ? -17.234 4.098 4.295 1.00 98.06 146 PHE A N 1
ATOM 1118 C CA . PHE A 1 146 ? -15.874 4.561 4.590 1.00 98.06 146 PHE A CA 1
ATOM 1119 C C . PHE A 1 146 ? -14.906 3.425 4.947 1.00 98.06 146 PHE A C 1
ATOM 1121 O O . PHE A 1 146 ? -13.704 3.661 5.025 1.00 98.06 146 PHE A O 1
ATOM 1128 N N . ILE A 1 147 ? -15.416 2.212 5.199 1.00 98.38 147 ILE A N 1
ATOM 1129 C CA . ILE A 1 147 ? -14.626 1.044 5.612 1.00 98.38 147 ILE A CA 1
ATOM 1130 C C . ILE A 1 147 ? -15.087 -0.172 4.810 1.00 98.38 147 ILE A C 1
ATOM 1132 O O . ILE A 1 147 ? -16.132 -0.758 5.105 1.00 98.38 147 ILE A O 1
ATOM 1136 N N . ARG A 1 148 ? -14.312 -0.564 3.796 1.00 97.56 148 ARG A N 1
ATOM 1137 C CA . ARG A 1 148 ? -14.590 -1.705 2.907 1.00 97.56 148 ARG A CA 1
ATOM 1138 C C . ARG A 1 148 ? -13.293 -2.370 2.464 1.00 97.56 148 ARG A C 1
ATOM 1140 O O . ARG A 1 148 ? -12.287 -1.681 2.326 1.00 97.56 148 ARG A O 1
ATOM 1147 N N . PRO A 1 149 ? -13.295 -3.688 2.213 1.00 98.12 149 PRO A N 1
ATOM 1148 C CA . PRO A 1 149 ? -12.086 -4.372 1.798 1.00 98.12 149 PRO A CA 1
ATOM 1149 C C . PRO A 1 149 ? -11.759 -4.116 0.320 1.00 98.12 149 PRO A C 1
ATOM 1151 O O . PRO A 1 149 ? -12.662 -4.036 -0.516 1.00 98.12 149 PRO A O 1
ATOM 1154 N N . ILE A 1 150 ? -10.473 -4.048 -0.017 1.00 98.62 150 ILE A N 1
ATOM 1155 C CA . ILE A 1 150 ? -9.967 -4.045 -1.398 1.00 98.62 150 ILE A CA 1
ATOM 1156 C C . ILE A 1 150 ? -9.895 -5.477 -1.944 1.00 98.62 150 ILE A C 1
ATOM 1158 O O . ILE A 1 150 ? -9.694 -6.421 -1.178 1.00 98.62 150 ILE A O 1
ATOM 1162 N N . CYS A 1 151 ? -10.080 -5.669 -3.255 1.00 98.38 151 CYS A N 1
ATOM 1163 C CA . CYS A 1 151 ? -9.766 -6.958 -3.874 1.00 98.38 151 CYS A CA 1
ATOM 1164 C C . CYS A 1 151 ? -8.264 -7.059 -4.129 1.00 98.38 151 CYS A C 1
ATOM 1166 O O . CYS A 1 151 ? -7.628 -6.072 -4.481 1.00 98.38 151 CYS A O 1
ATOM 1168 N N . LEU A 1 152 ? -7.689 -8.249 -4.018 1.00 98.62 152 LEU A N 1
ATOM 1169 C CA . LEU A 1 152 ? -6.285 -8.476 -4.347 1.00 98.62 152 LEU A CA 1
ATOM 1170 C C . LEU A 1 152 ? -6.129 -8.947 -5.792 1.00 98.62 152 LEU A C 1
ATOM 1172 O O . LEU A 1 152 ? -6.990 -9.647 -6.329 1.00 98.62 152 LEU A O 1
ATOM 1176 N N . ALA A 1 153 ? -5.020 -8.575 -6.426 1.00 98.56 153 ALA A N 1
ATOM 1177 C CA . ALA A 1 153 ? -4.684 -9.084 -7.747 1.00 98.56 153 ALA A CA 1
ATOM 1178 C C . ALA A 1 153 ? -4.506 -10.608 -7.706 1.00 98.56 153 ALA A C 1
ATOM 1180 O O . ALA A 1 153 ? -3.680 -11.122 -6.952 1.00 98.56 153 ALA A O 1
ATOM 1181 N N . ALA A 1 154 ? -5.260 -11.331 -8.534 1.00 98.00 154 ALA A N 1
ATOM 1182 C CA . ALA A 1 154 ? -5.087 -12.772 -8.689 1.00 98.00 154 ALA A CA 1
ATOM 1183 C C . ALA A 1 154 ? -3.742 -13.110 -9.362 1.00 98.00 154 ALA A C 1
ATOM 1185 O O . ALA A 1 154 ? -3.181 -12.276 -10.075 1.00 98.00 154 ALA A O 1
ATOM 1186 N N . SER A 1 155 ? -3.254 -14.341 -9.207 1.00 97.62 155 SER A N 1
ATOM 1187 C CA . SER A 1 155 ? -1.958 -14.816 -9.719 1.00 97.62 155 SER A CA 1
ATOM 1188 C C . SER A 1 155 ? -1.784 -14.662 -11.230 1.00 97.62 155 SER A C 1
ATOM 1190 O O . SER A 1 155 ? -0.678 -14.410 -11.698 1.00 97.62 155 SER A O 1
ATOM 1192 N N . SER A 1 156 ? -2.876 -14.735 -11.991 1.00 96.44 156 SER A N 1
ATOM 1193 C CA . SER A 1 156 ? -2.896 -14.527 -13.443 1.00 96.44 156 SER A CA 1
ATOM 1194 C C . SER A 1 156 ? -2.938 -13.055 -13.873 1.00 96.44 156 SER A C 1
ATOM 1196 O O . SER A 1 156 ? -3.021 -12.779 -15.068 1.00 96.44 156 SER A O 1
ATOM 1198 N N . SER A 1 157 ? -2.902 -12.104 -12.933 1.00 98.00 157 SER A N 1
ATOM 1199 C CA . SER A 1 157 ? -3.009 -10.680 -13.258 1.00 98.00 157 SER A CA 1
ATOM 1200 C C . SER A 1 157 ? -1.762 -10.154 -13.966 1.00 98.00 157 SER A C 1
ATOM 1202 O O . SER A 1 157 ? -0.630 -10.421 -13.556 1.00 98.00 157 SER A O 1
ATOM 1204 N N . THR A 1 158 ? -1.971 -9.329 -14.987 1.00 96.69 158 THR A N 1
ATOM 1205 C CA . THR A 1 158 ? -0.912 -8.702 -15.790 1.00 96.69 158 THR A CA 1
ATOM 1206 C C . THR A 1 158 ? -1.001 -7.187 -15.694 1.00 96.69 158 THR A C 1
ATOM 1208 O O . THR A 1 158 ? -2.090 -6.657 -15.871 1.00 96.69 158 THR A O 1
ATOM 1211 N N . PHE A 1 159 ? 0.126 -6.499 -15.507 1.00 97.25 159 PHE A N 1
ATOM 1212 C CA . PHE A 1 159 ? 0.185 -5.035 -15.433 1.00 97.25 159 PHE A CA 1
ATOM 1213 C C . PHE A 1 159 ? 1.236 -4.516 -16.416 1.00 97.25 159 PHE A C 1
ATOM 1215 O O . PHE A 1 159 ? 2.436 -4.648 -16.170 1.00 97.25 159 PHE A O 1
ATOM 1222 N N . TYR A 1 160 ? 0.797 -3.994 -17.559 1.00 96.44 160 TYR A N 1
ATOM 1223 C CA . TYR A 1 160 ? 1.677 -3.475 -18.606 1.00 96.44 160 TYR A CA 1
ATOM 1224 C C . TYR A 1 160 ? 2.057 -2.018 -18.355 1.00 96.44 160 TYR A C 1
ATOM 1226 O O . TYR A 1 160 ? 1.363 -1.283 -17.651 1.00 96.44 160 TYR A O 1
ATOM 1234 N N . ASN A 1 161 ? 3.172 -1.606 -18.957 1.00 96.06 161 ASN A N 1
ATOM 1235 C CA . ASN A 1 161 ? 3.642 -0.228 -18.915 1.00 96.06 161 ASN A CA 1
ATOM 1236 C C . ASN A 1 161 ? 2.534 0.752 -19.341 1.00 96.06 161 ASN A C 1
ATOM 1238 O O . ASN A 1 161 ? 1.863 0.524 -20.346 1.00 96.06 161 ASN A O 1
ATOM 1242 N N . GLY A 1 162 ? 2.368 1.840 -18.591 1.00 95.12 162 GLY A N 1
ATOM 1243 C CA . GLY A 1 162 ? 1.322 2.835 -18.822 1.00 95.12 162 GLY A CA 1
ATOM 1244 C C . GLY A 1 162 ? -0.040 2.490 -18.215 1.00 95.12 162 GLY A C 1
ATOM 1245 O O . GLY A 1 162 ? -0.958 3.286 -18.356 1.00 95.12 162 GLY A O 1
ATOM 1246 N N . THR A 1 163 ? -0.189 1.347 -17.531 1.00 96.12 163 THR A N 1
ATOM 1247 C CA . THR A 1 163 ? -1.417 1.053 -16.772 1.00 96.12 163 THR A CA 1
ATOM 1248 C C . THR A 1 163 ? -1.621 2.121 -15.695 1.00 96.12 163 THR A C 1
ATOM 1250 O O . THR A 1 163 ? -0.725 2.338 -14.878 1.00 96.12 163 THR A O 1
ATOM 1253 N N . GLU A 1 164 ? -2.786 2.767 -15.696 1.00 95.44 164 GLU A N 1
ATOM 1254 C CA . GLU A 1 164 ? -3.178 3.755 -14.688 1.00 95.44 164 GLU A CA 1
ATOM 1255 C C . GLU A 1 164 ? -3.397 3.085 -13.333 1.00 95.44 164 GLU A C 1
ATOM 1257 O O . GLU A 1 164 ? -4.096 2.076 -13.219 1.00 95.44 164 GLU A O 1
ATOM 1262 N N . THR A 1 165 ? -2.781 3.641 -12.299 1.00 96.31 165 THR A N 1
ATOM 1263 C CA . THR A 1 165 ? -2.862 3.152 -10.923 1.00 96.31 165 THR A CA 1
ATOM 1264 C C . THR A 1 165 ? -2.917 4.318 -9.951 1.00 96.31 165 THR A C 1
ATOM 1266 O O . THR A 1 165 ? -2.555 5.442 -10.288 1.00 96.31 165 THR A O 1
ATOM 1269 N N . TRP A 1 166 ? -3.357 4.051 -8.728 1.00 96.12 166 TRP A N 1
ATOM 1270 C CA . TRP A 1 166 ? -3.470 5.047 -7.675 1.00 96.12 166 TRP A CA 1
ATOM 1271 C C . TRP A 1 166 ? -2.742 4.579 -6.433 1.00 96.12 166 TRP A C 1
ATOM 1273 O O . TRP A 1 166 ? -2.817 3.407 -6.058 1.00 96.12 166 TRP A O 1
ATOM 1283 N N . VAL A 1 167 ? -2.048 5.512 -5.798 1.00 95.62 167 VAL A N 1
ATOM 1284 C CA . VAL A 1 167 ? -1.432 5.327 -4.491 1.00 95.62 167 VAL A CA 1
ATOM 1285 C C . VAL A 1 167 ? -1.997 6.347 -3.518 1.00 95.62 167 VAL A C 1
ATOM 1287 O O . VAL A 1 167 ? -2.261 7.497 -3.878 1.00 95.62 167 VAL A O 1
ATOM 1290 N N . THR A 1 168 ? -2.212 5.900 -2.286 1.00 95.75 168 THR A N 1
ATOM 1291 C CA . THR A 1 168 ? -2.855 6.684 -1.234 1.00 95.75 168 THR A CA 1
ATOM 1292 C C . THR A 1 168 ? -2.103 6.558 0.074 1.00 95.75 168 THR A C 1
ATOM 1294 O O . THR A 1 168 ? -1.635 5.475 0.439 1.00 95.75 168 THR A O 1
ATOM 1297 N N . GLY A 1 169 ? -2.031 7.656 0.817 1.00 95.62 169 GLY A N 1
ATOM 1298 C CA . GLY A 1 169 ? -1.387 7.653 2.120 1.00 95.62 169 GLY A CA 1
ATOM 1299 C C . GLY A 1 169 ? -1.255 9.030 2.751 1.00 95.62 169 GLY A C 1
ATOM 1300 O O . GLY A 1 169 ? -1.731 10.040 2.228 1.00 95.62 169 GLY A O 1
ATOM 1301 N N . TRP A 1 170 ? -0.644 9.028 3.932 1.00 94.62 170 TRP A N 1
ATOM 1302 C CA . TRP A 1 170 ? -0.345 10.225 4.719 1.00 94.62 170 TRP A CA 1
ATOM 1303 C C . TRP A 1 170 ? 1.162 10.469 4.811 1.00 94.62 170 TRP A C 1
ATOM 1305 O O . TRP A 1 170 ? 1.640 11.108 5.751 1.00 94.62 170 TRP A O 1
ATOM 1315 N N . GLY A 1 171 ? 1.924 9.900 3.879 1.00 86.50 171 GLY A N 1
ATOM 1316 C CA . GLY A 1 171 ? 3.350 10.107 3.802 1.00 86.50 171 GLY A CA 1
ATOM 1317 C C . GLY A 1 171 ? 3.710 11.568 3.568 1.00 86.50 171 GLY A C 1
ATOM 1318 O O . GLY A 1 171 ? 2.893 12.418 3.211 1.00 86.50 171 GLY A O 1
ATOM 1319 N N . ASN A 1 172 ? 4.977 11.861 3.807 1.00 82.75 172 ASN A N 1
ATOM 1320 C CA . ASN A 1 172 ? 5.570 13.169 3.617 1.00 82.75 172 ASN A CA 1
ATOM 1321 C C . ASN A 1 172 ? 5.282 13.715 2.204 1.00 82.75 172 ASN A C 1
ATOM 1323 O O . ASN A 1 172 ? 5.457 13.019 1.209 1.00 82.75 172 ASN A O 1
ATOM 1327 N N . PHE A 1 173 ? 4.920 14.994 2.081 1.00 78.38 173 PHE A N 1
ATOM 1328 C CA . PHE A 1 173 ? 4.655 15.582 0.759 1.00 78.38 173 PHE A CA 1
ATOM 1329 C C . PHE A 1 173 ? 5.939 15.860 -0.042 1.00 78.38 173 PHE A C 1
ATOM 1331 O O . PHE A 1 173 ? 5.891 16.072 -1.253 1.00 78.38 173 PHE A O 1
ATOM 1338 N N . LYS A 1 174 ? 7.096 15.889 0.635 1.00 75.75 174 LYS A N 1
ATOM 1339 C CA . LYS A 1 174 ? 8.451 15.949 0.059 1.00 75.75 174 LYS A CA 1
ATOM 1340 C C . LYS A 1 174 ? 9.400 15.129 0.923 1.00 75.75 174 LYS A C 1
ATOM 1342 O O . LYS A 1 174 ? 9.120 14.898 2.091 1.00 75.75 174 LYS A O 1
ATOM 1347 N N . TYR A 1 175 ? 10.561 14.758 0.388 1.00 79.19 175 TYR A N 1
ATOM 1348 C CA . TYR A 1 175 ? 11.581 14.041 1.156 1.00 79.19 175 TYR A CA 1
ATOM 1349 C C . TYR A 1 175 ? 11.884 14.749 2.489 1.00 79.19 175 TYR A C 1
ATOM 1351 O O . TYR A 1 175 ? 12.338 15.893 2.492 1.00 79.19 175 TYR A O 1
ATOM 1359 N N . ASN A 1 176 ? 11.615 14.063 3.605 1.00 80.19 176 ASN A N 1
ATOM 1360 C CA . ASN A 1 176 ? 11.742 14.576 4.977 1.00 80.19 176 ASN A CA 1
ATOM 1361 C C . ASN A 1 176 ? 10.880 15.810 5.321 1.00 80.19 176 ASN A C 1
ATOM 1363 O O . ASN A 1 176 ? 11.230 16.554 6.237 1.00 80.19 176 ASN A O 1
ATOM 1367 N N . VAL A 1 177 ? 9.760 16.036 4.625 1.00 82.19 177 VAL A N 1
ATOM 1368 C CA . VAL A 1 177 ? 8.818 17.117 4.952 1.00 82.19 177 VAL A CA 1
ATOM 1369 C C . VAL A 1 177 ? 7.405 16.555 5.173 1.00 82.19 177 VAL A C 1
ATOM 1371 O O . VAL A 1 177 ? 6.766 16.132 4.205 1.00 82.19 177 VAL A O 1
ATOM 1374 N N . PRO A 1 178 ? 6.903 16.538 6.424 1.00 85.62 178 PRO A N 1
ATOM 1375 C CA . PRO A 1 178 ? 5.604 15.960 6.757 1.00 85.62 178 PRO A CA 1
ATOM 1376 C C . PRO A 1 178 ? 4.454 16.789 6.196 1.00 85.62 178 PRO A C 1
ATOM 1378 O O . PRO A 1 178 ? 4.601 17.990 5.963 1.00 85.62 178 PRO A O 1
ATOM 1381 N N . LEU A 1 179 ? 3.295 16.157 6.004 1.00 86.69 179 LEU A N 1
ATOM 1382 C CA . LEU A 1 179 ? 2.079 16.868 5.614 1.00 86.69 179 LEU A CA 1
ATOM 1383 C C . LEU A 1 179 ? 1.734 17.966 6.633 1.00 86.69 179 LEU A C 1
ATOM 1385 O O . LEU A 1 179 ? 1.861 17.747 7.843 1.00 86.69 179 LEU A O 1
ATOM 1389 N N . PRO A 1 180 ? 1.283 19.145 6.171 1.00 87.50 180 PRO A N 1
ATOM 1390 C CA . PRO A 1 180 ? 0.791 20.172 7.075 1.00 87.50 180 PRO A CA 1
ATOM 1391 C C . PRO A 1 180 ? -0.448 19.663 7.819 1.00 87.50 180 PRO A C 1
ATOM 1393 O O . PRO A 1 180 ? -1.276 18.955 7.246 1.00 87.50 180 PRO A O 1
ATOM 1396 N N . SER A 1 181 ? -0.589 20.055 9.088 1.00 88.81 181 SER A N 1
ATOM 1397 C CA . SER A 1 181 ? -1.802 19.793 9.875 1.00 88.81 181 SER A CA 1
ATOM 1398 C C . SER A 1 181 ? -3.050 20.292 9.118 1.00 88.81 181 SER A C 1
ATOM 1400 O O . SER A 1 181 ? -2.997 21.399 8.573 1.00 88.81 181 SER A O 1
ATOM 1402 N N . PRO A 1 182 ? -4.145 19.506 9.038 1.00 91.25 182 PRO A N 1
ATOM 1403 C CA . PRO A 1 182 ? -4.441 18.302 9.830 1.00 91.25 182 PRO A CA 1
ATOM 1404 C C . PRO A 1 182 ? -3.912 16.974 9.250 1.00 91.25 182 PRO A C 1
ATOM 1406 O O . PRO A 1 182 ? -4.251 15.904 9.758 1.00 91.25 182 PRO A O 1
ATOM 1409 N N . ALA A 1 183 ? -3.063 17.036 8.218 1.00 92.94 183 ALA A N 1
ATOM 1410 C CA . ALA A 1 183 ? -2.534 15.899 7.468 1.00 92.94 183 ALA A CA 1
ATOM 1411 C C . ALA A 1 183 ? -3.660 15.003 6.933 1.00 92.94 183 ALA A C 1
ATOM 1413 O O . ALA A 1 183 ? -3.880 13.879 7.386 1.00 92.94 183 ALA A O 1
ATOM 1414 N N . THR A 1 184 ? -4.398 15.552 5.970 1.00 94.81 184 THR A N 1
ATOM 1415 C CA . THR A 1 184 ? -5.454 14.869 5.220 1.00 94.81 184 THR A CA 1
ATOM 1416 C C . THR A 1 184 ? -4.868 13.775 4.323 1.00 94.81 184 THR A C 1
ATOM 1418 O O . THR A 1 184 ? -3.779 13.946 3.774 1.00 94.81 184 THR A O 1
ATOM 1421 N N . LEU A 1 185 ? -5.588 12.662 4.150 1.00 95.56 185 LEU A N 1
ATOM 1422 C CA . LEU A 1 185 ? -5.222 11.583 3.229 1.00 95.56 185 LEU A CA 1
ATOM 1423 C C . LEU A 1 185 ? -4.995 12.145 1.821 1.00 95.56 185 LEU A C 1
ATOM 1425 O O . LEU A 1 185 ? -5.828 12.900 1.323 1.00 95.56 185 LEU A O 1
ATOM 1429 N N . GLN A 1 186 ? -3.886 11.777 1.186 1.00 94.69 186 GLN A N 1
ATOM 1430 C CA . GLN A 1 186 ? -3.569 12.172 -0.185 1.00 94.69 186 GLN A CA 1
ATOM 1431 C C . GLN A 1 186 ? -3.905 11.043 -1.161 1.00 94.69 186 GLN A C 1
ATOM 1433 O O . GLN A 1 186 ? -3.772 9.862 -0.824 1.00 94.69 186 GLN A O 1
ATOM 1438 N N . GLU A 1 187 ? -4.292 11.408 -2.382 1.00 93.19 187 GLU A N 1
ATOM 1439 C CA . GLU A 1 187 ? -4.406 10.490 -3.514 1.00 93.19 187 GLU A CA 1
ATOM 1440 C C . GLU A 1 187 ? -3.536 10.947 -4.683 1.00 93.19 187 GLU A C 1
ATOM 1442 O O . GLU A 1 187 ? -3.472 12.131 -5.026 1.00 93.19 187 GLU A O 1
ATOM 1447 N N . LEU A 1 188 ? -2.863 9.994 -5.324 1.00 91.69 188 LEU A N 1
ATOM 1448 C CA . LEU A 1 188 ? -2.035 10.264 -6.486 1.00 91.69 188 LEU A CA 1
ATOM 1449 C C . LEU A 1 188 ? -2.229 9.189 -7.548 1.00 91.69 188 LEU A C 1
ATOM 1451 O O . LEU A 1 188 ? -2.009 8.005 -7.301 1.00 91.69 188 LEU A O 1
ATOM 1455 N N . GLU A 1 189 ? -2.570 9.633 -8.752 1.00 93.25 189 GLU A N 1
ATOM 1456 C CA . GLU A 1 189 ? -2.504 8.803 -9.946 1.00 93.25 189 GLU A CA 1
ATOM 1457 C C . GLU A 1 189 ? -1.053 8.678 -10.426 1.00 93.25 189 GLU A C 1
ATOM 1459 O O . GLU A 1 189 ? -0.334 9.672 -10.573 1.00 93.25 189 GLU A O 1
ATOM 1464 N N . VAL A 1 190 ? -0.625 7.446 -10.674 1.00 93.50 190 VAL A N 1
ATOM 1465 C CA . VAL A 1 190 ? 0.684 7.091 -11.219 1.00 93.50 190 VAL A CA 1
ATOM 1466 C C . VAL A 1 190 ? 0.528 6.007 -12.278 1.00 93.50 190 VAL A C 1
ATOM 1468 O O . VAL A 1 190 ? -0.395 5.195 -12.243 1.00 93.50 190 VAL A O 1
ATOM 1471 N N . LEU A 1 191 ? 1.467 5.962 -13.218 1.00 95.31 191 LEU A N 1
ATOM 1472 C CA . LEU A 1 191 ? 1.482 4.936 -14.252 1.00 95.31 191 LEU A CA 1
ATOM 1473 C C . LEU A 1 191 ? 2.445 3.818 -13.873 1.00 95.31 191 LEU A C 1
ATOM 1475 O O . LEU A 1 191 ? 3.538 4.082 -13.362 1.00 95.31 191 LEU A O 1
ATOM 1479 N N . ILE A 1 192 ? 2.069 2.579 -14.187 1.00 97.50 192 ILE A N 1
ATOM 1480 C CA . ILE A 1 192 ? 2.993 1.448 -14.135 1.00 97.50 192 ILE A CA 1
ATOM 1481 C C . ILE A 1 192 ? 4.168 1.716 -15.072 1.00 97.50 192 ILE A C 1
ATOM 1483 O O . ILE A 1 192 ? 3.990 1.972 -16.266 1.00 97.50 192 ILE A O 1
ATOM 1487 N N . VAL A 1 193 ? 5.373 1.584 -14.530 1.00 97.12 193 VAL A N 1
ATOM 1488 C CA . VAL A 1 193 ? 6.613 1.516 -15.297 1.00 97.12 193 VAL A CA 1
ATOM 1489 C C . VAL A 1 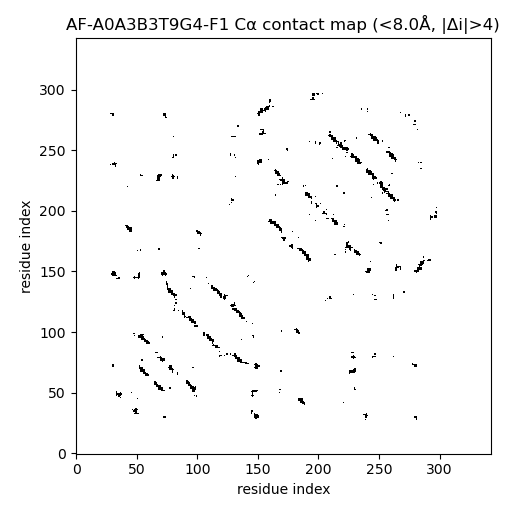193 ? 6.963 0.045 -15.439 1.00 97.12 193 VAL A C 1
ATOM 1491 O O . VAL A 1 193 ? 7.062 -0.672 -14.442 1.00 97.12 193 VAL A O 1
ATOM 1494 N N . GLY A 1 194 ? 7.131 -0.416 -16.677 1.00 96.62 194 GLY A N 1
ATOM 1495 C CA . GLY A 1 194 ? 7.476 -1.812 -16.942 1.00 96.62 194 GLY A CA 1
ATOM 1496 C C . GLY A 1 194 ? 8.722 -2.267 -16.165 1.00 96.62 194 GLY A C 1
ATOM 1497 O O . GLY A 1 194 ? 9.666 -1.492 -15.990 1.00 96.62 194 GLY A O 1
ATOM 1498 N N . ASN A 1 195 ? 8.715 -3.509 -15.665 1.00 95.81 195 ASN A N 1
ATOM 1499 C CA . ASN A 1 195 ? 9.771 -4.032 -14.793 1.00 95.81 195 ASN A CA 1
ATOM 1500 C C . ASN A 1 195 ? 11.162 -3.963 -15.424 1.00 95.81 195 ASN A C 1
ATOM 1502 O O . ASN A 1 195 ? 12.110 -3.642 -14.715 1.00 95.81 195 ASN A O 1
ATOM 1506 N N . ASN A 1 196 ? 11.300 -4.222 -16.726 1.00 95.62 196 ASN A N 1
ATOM 1507 C CA . ASN A 1 196 ? 12.593 -4.162 -17.403 1.00 95.62 196 ASN A CA 1
ATOM 1508 C C . ASN A 1 196 ? 13.093 -2.719 -17.448 1.00 95.62 196 ASN A C 1
ATOM 1510 O O . ASN A 1 196 ? 14.216 -2.448 -17.024 1.00 95.62 196 ASN A O 1
ATOM 1514 N N . LYS A 1 197 ? 12.250 -1.770 -17.879 1.00 96.06 197 LYS A N 1
ATOM 1515 C CA . LYS A 1 197 ? 12.596 -0.344 -17.842 1.00 96.06 197 LYS A CA 1
ATOM 1516 C C . LYS A 1 197 ? 12.953 0.109 -16.429 1.00 96.06 197 LYS A C 1
ATOM 1518 O O . LYS A 1 197 ? 13.977 0.767 -16.262 1.00 96.06 197 LYS A O 1
ATOM 1523 N N . CYS A 1 198 ? 12.149 -0.252 -15.433 1.00 96.56 198 CYS A N 1
ATOM 1524 C CA . CYS A 1 198 ? 12.409 0.073 -14.035 1.00 96.56 198 CYS A CA 1
ATOM 1525 C C . CYS A 1 198 ? 13.746 -0.503 -13.562 1.00 96.56 198 CYS A C 1
ATOM 1527 O O . CYS A 1 198 ? 14.558 0.222 -12.994 1.00 96.56 198 CYS A O 1
ATOM 1529 N N . ASN A 1 199 ? 14.032 -1.767 -13.879 1.00 96.06 199 ASN A N 1
ATOM 1530 C CA . ASN A 1 199 ? 15.301 -2.393 -13.541 1.00 96.06 199 ASN A CA 1
ATOM 1531 C C . ASN A 1 199 ? 16.481 -1.610 -14.127 1.00 96.06 199 ASN A C 1
ATOM 1533 O O . ASN A 1 199 ? 17.437 -1.327 -13.415 1.00 96.06 199 ASN A O 1
ATOM 1537 N N . CYS A 1 200 ? 16.388 -1.167 -15.383 1.00 95.31 200 CYS A N 1
ATOM 1538 C CA . CYS A 1 200 ? 17.436 -0.354 -16.001 1.00 95.31 200 CYS A CA 1
ATOM 1539 C C . CYS A 1 200 ? 17.621 1.009 -15.333 1.00 95.31 200 CYS A C 1
ATOM 1541 O O . CYS A 1 200 ? 18.751 1.476 -15.208 1.00 95.31 200 CYS A O 1
ATOM 1543 N N . LEU A 1 201 ? 16.532 1.642 -14.891 1.00 95.00 201 LEU A N 1
ATOM 1544 C CA . LEU A 1 201 ? 16.587 2.895 -14.135 1.00 95.00 201 LEU A CA 1
ATOM 1545 C C . LEU A 1 201 ? 17.279 2.712 -12.772 1.00 95.00 201 LEU A C 1
ATOM 1547 O O . LEU A 1 201 ? 17.969 3.613 -12.309 1.00 95.00 201 LEU A O 1
ATOM 1551 N N . TYR A 1 202 ? 17.169 1.519 -12.186 1.00 94.12 202 TYR A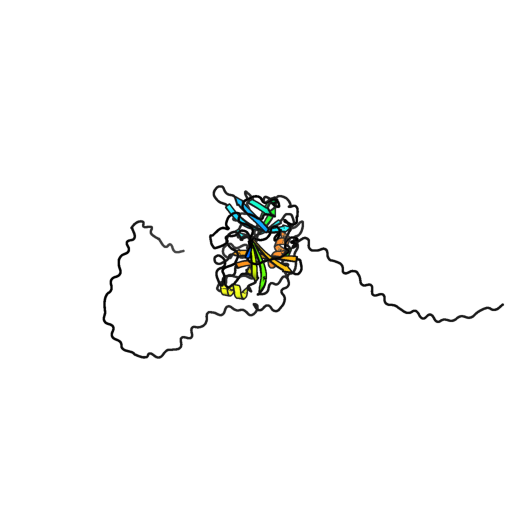 N 1
ATOM 1552 C CA . TYR A 1 202 ? 17.822 1.110 -10.939 1.00 94.12 202 TYR A CA 1
ATOM 1553 C C . TYR A 1 202 ? 19.169 0.385 -11.142 1.00 94.12 202 TYR A C 1
ATOM 1555 O O . TYR A 1 202 ? 19.640 -0.322 -10.253 1.00 94.12 202 TYR A O 1
ATOM 1563 N N . GLY A 1 203 ? 19.813 0.541 -12.303 1.00 92.44 203 GLY A N 1
ATOM 1564 C CA . GLY A 1 203 ? 21.155 -0.005 -12.556 1.00 92.44 203 GLY A CA 1
ATOM 1565 C C . GLY A 1 203 ? 21.208 -1.487 -12.956 1.00 92.44 203 GLY A C 1
ATOM 1566 O O . GLY A 1 203 ? 22.295 -2.024 -13.147 1.00 92.44 203 GLY A O 1
ATOM 1567 N N . GLY A 1 204 ? 20.060 -2.141 -13.145 1.00 91.19 204 GLY A N 1
ATOM 1568 C CA . GLY A 1 204 ? 19.933 -3.419 -13.852 1.00 91.19 204 GLY A CA 1
ATOM 1569 C C . GLY A 1 204 ? 19.916 -4.686 -12.994 1.00 91.19 204 GLY A C 1
ATOM 1570 O O . GLY A 1 204 ? 19.829 -5.773 -13.565 1.00 91.19 204 GLY A O 1
ATOM 1571 N N . SER A 1 205 ? 19.980 -4.595 -11.663 1.00 87.25 205 SER A N 1
ATOM 1572 C CA . SER A 1 205 ? 20.114 -5.782 -10.796 1.00 87.25 205 SER A CA 1
ATOM 1573 C C . SER A 1 205 ? 19.179 -5.848 -9.586 1.00 87.25 205 SER A C 1
ATOM 1575 O O . SER A 1 205 ? 19.144 -6.882 -8.924 1.00 87.25 205 SER A O 1
ATOM 1577 N N . ILE A 1 206 ? 18.436 -4.783 -9.275 1.00 92.69 206 ILE A N 1
ATOM 1578 C CA . ILE A 1 206 ? 17.702 -4.674 -8.001 1.00 92.69 206 ILE A CA 1
ATOM 1579 C C . ILE A 1 206 ? 16.226 -5.073 -8.146 1.00 92.69 206 ILE A C 1
ATOM 1581 O O . ILE A 1 206 ? 15.623 -5.556 -7.193 1.00 92.69 206 ILE A O 1
ATOM 1585 N N . ILE A 1 207 ? 15.630 -4.894 -9.329 1.00 97.19 207 ILE A N 1
ATOM 1586 C CA . ILE A 1 207 ? 14.188 -5.088 -9.517 1.00 97.19 207 ILE A CA 1
ATOM 1587 C C . ILE A 1 207 ? 13.888 -6.549 -9.865 1.00 97.19 207 ILE A C 1
ATOM 1589 O O . ILE A 1 207 ? 14.246 -7.032 -10.940 1.00 97.19 207 ILE A O 1
ATOM 1593 N N . THR A 1 208 ? 13.193 -7.247 -8.966 1.00 97.06 208 THR A N 1
ATOM 1594 C CA . THR A 1 208 ? 12.812 -8.661 -9.123 1.00 97.06 208 THR A CA 1
ATOM 1595 C C . THR A 1 208 ? 11.431 -8.815 -9.779 1.00 97.06 208 THR A C 1
ATOM 1597 O O . THR A 1 208 ? 10.689 -7.852 -9.988 1.00 97.06 208 THR A O 1
ATOM 1600 N N . THR A 1 209 ? 11.034 -10.048 -10.104 1.00 96.81 209 THR A N 1
ATOM 1601 C CA . THR A 1 209 ? 9.680 -10.369 -10.606 1.00 96.81 209 THR A CA 1
ATOM 1602 C C . THR A 1 209 ? 8.593 -10.216 -9.536 1.00 96.81 209 THR A C 1
ATOM 1604 O O . THR A 1 209 ? 7.426 -9.984 -9.863 1.00 96.81 209 THR A O 1
ATOM 1607 N N . ASN A 1 210 ? 8.988 -10.274 -8.265 1.00 98.44 210 ASN A N 1
ATOM 1608 C CA . ASN A 1 210 ? 8.156 -10.023 -7.092 1.00 98.44 210 ASN A CA 1
ATOM 1609 C C . ASN A 1 210 ? 7.884 -8.531 -6.856 1.00 98.44 210 ASN A C 1
ATOM 1611 O O . ASN A 1 210 ? 7.125 -8.186 -5.951 1.00 98.44 210 ASN A O 1
ATOM 1615 N N . MET A 1 211 ? 8.486 -7.649 -7.656 1.00 98.62 211 MET A N 1
ATOM 1616 C CA . MET A 1 211 ? 8.319 -6.203 -7.583 1.00 98.62 211 MET A CA 1
ATOM 1617 C C . MET A 1 211 ? 7.525 -5.676 -8.784 1.00 98.62 211 MET A C 1
ATOM 1619 O O . MET A 1 211 ? 7.481 -6.279 -9.866 1.00 98.62 211 MET A O 1
ATOM 1623 N N . ILE A 1 212 ? 6.882 -4.531 -8.592 1.00 98.44 212 ILE A N 1
ATOM 1624 C CA . ILE A 1 212 ? 6.222 -3.732 -9.623 1.00 98.44 212 ILE A CA 1
ATOM 1625 C C . ILE A 1 212 ? 6.581 -2.263 -9.400 1.00 98.44 212 ILE A C 1
ATOM 1627 O O . ILE A 1 212 ? 6.661 -1.814 -8.260 1.00 98.44 212 ILE A O 1
ATOM 1631 N N . CYS A 1 213 ? 6.814 -1.514 -10.475 1.00 97.88 213 CYS A N 1
ATOM 1632 C CA . CYS A 1 213 ? 7.175 -0.104 -10.379 1.00 97.88 213 CYS A CA 1
ATOM 1633 C C . CYS A 1 213 ? 6.050 0.792 -10.880 1.00 97.88 213 CYS A C 1
ATOM 1635 O O . CYS A 1 213 ? 5.389 0.474 -11.871 1.00 97.88 213 CYS A O 1
ATOM 1637 N N . ALA A 1 214 ? 5.867 1.934 -10.226 1.00 97.00 214 ALA A N 1
ATOM 1638 C CA . ALA A 1 214 ? 4.906 2.943 -10.647 1.00 97.00 214 ALA A CA 1
ATOM 1639 C C . ALA A 1 214 ? 5.383 4.345 -10.267 1.00 97.00 214 ALA A C 1
ATOM 1641 O O . ALA A 1 214 ? 5.980 4.553 -9.209 1.00 97.00 214 ALA A O 1
ATOM 1642 N N . GLY A 1 215 ? 5.124 5.324 -11.126 1.00 93.50 215 GLY A N 1
ATOM 1643 C CA . GLY A 1 215 ? 5.473 6.708 -10.831 1.00 93.50 215 GLY A CA 1
ATOM 1644 C C . GLY A 1 215 ? 5.454 7.623 -12.044 1.00 93.50 215 GLY A C 1
ATOM 1645 O O . GLY A 1 215 ? 5.268 7.194 -13.182 1.00 93.50 215 GLY A O 1
ATOM 1646 N N . VAL A 1 216 ? 5.689 8.907 -11.785 1.00 89.94 216 VAL A N 1
ATOM 1647 C CA . VAL A 1 216 ? 5.886 9.923 -12.819 1.00 89.94 216 VAL A CA 1
ATOM 1648 C C . VAL A 1 216 ? 7.383 10.034 -13.092 1.00 89.94 216 VAL A C 1
ATOM 1650 O O . VAL A 1 216 ? 8.130 10.517 -12.247 1.00 89.94 216 VAL A O 1
ATOM 1653 N N . LEU A 1 217 ? 7.845 9.604 -14.271 1.00 90.25 217 LEU A N 1
ATOM 1654 C CA . LEU A 1 217 ? 9.284 9.599 -14.591 1.00 90.25 217 LEU A CA 1
ATOM 1655 C C . LEU A 1 217 ? 9.911 11.001 -14.634 1.00 90.25 217 LEU A C 1
ATOM 1657 O O . LEU A 1 217 ? 11.111 11.134 -14.409 1.00 90.25 217 LEU A O 1
ATOM 1661 N N . ALA A 1 218 ? 9.111 12.045 -14.866 1.00 91.44 218 ALA A N 1
ATOM 1662 C CA . ALA A 1 218 ? 9.559 13.434 -14.743 1.00 91.44 218 ALA A CA 1
ATOM 1663 C C . ALA A 1 218 ? 9.852 13.855 -13.285 1.00 91.44 218 ALA A C 1
ATOM 1665 O O . ALA A 1 218 ? 10.466 14.896 -13.066 1.00 91.44 218 ALA A O 1
ATOM 1666 N N . GLY A 1 219 ? 9.441 13.051 -12.300 1.00 87.62 219 GLY A N 1
ATOM 1667 C CA . GLY A 1 219 ? 9.565 13.335 -10.876 1.00 87.62 219 GLY A CA 1
ATOM 1668 C C . GLY A 1 219 ? 8.487 14.283 -10.344 1.00 87.62 219 GLY A C 1
ATOM 1669 O O . GLY A 1 219 ? 7.481 14.566 -10.996 1.00 87.62 219 GLY A O 1
ATOM 1670 N N . GLY A 1 220 ? 8.688 14.757 -9.115 1.00 81.19 220 GLY A N 1
ATOM 1671 C CA . GLY A 1 220 ? 7.859 15.773 -8.455 1.00 81.19 220 GLY A CA 1
ATOM 1672 C C . GLY A 1 220 ? 6.566 15.266 -7.804 1.00 81.19 220 GLY A C 1
ATOM 1673 O O . GLY A 1 220 ? 6.058 15.935 -6.907 1.00 81.19 220 GLY A O 1
ATOM 1674 N N . LYS A 1 221 ? 6.058 14.089 -8.194 1.00 81.62 221 LYS A N 1
ATOM 1675 C CA . LYS A 1 221 ? 4.951 13.388 -7.522 1.00 81.62 221 LYS A CA 1
ATOM 1676 C C . LYS A 1 221 ? 5.246 11.889 -7.380 1.00 81.62 221 LYS A C 1
ATOM 1678 O O . LYS A 1 221 ? 5.674 11.249 -8.340 1.00 81.62 221 LYS A O 1
ATOM 1683 N N . GLY A 1 222 ? 5.009 11.329 -6.198 1.00 81.62 222 GLY A N 1
ATOM 1684 C CA . GLY A 1 222 ? 5.208 9.910 -5.892 1.00 81.62 222 GLY A CA 1
ATOM 1685 C C . GLY A 1 222 ? 5.011 9.626 -4.404 1.00 81.62 222 GLY A C 1
ATOM 1686 O O . GLY A 1 222 ? 4.865 10.562 -3.621 1.00 81.62 222 GLY A O 1
ATOM 1687 N N . SER A 1 223 ? 5.028 8.348 -4.025 1.00 80.56 223 SER A N 1
ATOM 1688 C CA . SER A 1 223 ? 5.027 7.933 -2.618 1.00 80.56 223 SER A CA 1
ATOM 1689 C C . SER A 1 223 ? 6.283 8.402 -1.890 1.00 80.56 223 SER A C 1
ATOM 1691 O O . SER A 1 223 ? 7.348 8.575 -2.494 1.00 80.56 223 SER A O 1
ATOM 1693 N N . CYS A 1 224 ? 6.162 8.582 -0.582 1.00 85.62 224 CYS A N 1
ATOM 1694 C CA . CYS A 1 224 ? 7.230 9.073 0.272 1.00 85.62 224 CYS A CA 1
ATOM 1695 C C . CYS A 1 224 ? 7.195 8.405 1.656 1.00 85.62 224 CYS A C 1
ATOM 1697 O O . CYS A 1 224 ? 6.423 7.475 1.903 1.00 85.62 224 CYS A O 1
ATOM 1699 N N . GLN A 1 225 ? 8.065 8.838 2.577 1.00 79.62 225 GLN A N 1
ATOM 1700 C CA . GLN A 1 225 ? 8.106 8.251 3.920 1.00 79.62 225 GLN A CA 1
ATOM 1701 C C . GLN A 1 225 ? 6.751 8.391 4.617 1.00 79.62 225 GLN A C 1
ATOM 1703 O O . GLN A 1 225 ? 6.204 9.487 4.665 1.00 79.62 225 GLN A O 1
ATOM 1708 N N . GLY A 1 226 ? 6.245 7.294 5.180 1.00 79.69 226 GLY A N 1
ATOM 1709 C CA . GLY A 1 226 ? 4.914 7.211 5.790 1.00 79.69 226 GLY A CA 1
ATOM 1710 C C . GLY A 1 226 ? 3.843 6.588 4.885 1.00 79.69 226 GLY A C 1
ATOM 1711 O O . GLY A 1 226 ? 2.815 6.154 5.399 1.00 79.69 226 GLY A O 1
ATOM 1712 N N . ASP A 1 227 ? 4.101 6.454 3.578 1.00 89.75 227 ASP A N 1
ATOM 1713 C CA . ASP A 1 227 ? 3.235 5.692 2.661 1.00 89.75 227 ASP A CA 1
ATOM 1714 C C . ASP A 1 227 ? 3.572 4.194 2.629 1.00 89.75 227 ASP A C 1
ATOM 1716 O O . ASP A 1 227 ? 2.787 3.404 2.110 1.00 89.75 227 ASP A O 1
ATOM 1720 N N . SER A 1 228 ? 4.726 3.795 3.179 1.00 94.94 228 SER A N 1
ATOM 1721 C CA . SER A 1 228 ? 5.192 2.406 3.300 1.00 94.94 228 SER A CA 1
ATOM 1722 C C . SER A 1 228 ? 4.087 1.447 3.730 1.00 94.94 228 SER A C 1
ATOM 1724 O O . SER A 1 228 ? 3.398 1.704 4.709 1.00 94.94 228 SER A O 1
ATOM 1726 N N . GLY A 1 229 ? 3.903 0.339 3.013 1.00 98.19 229 GLY A N 1
ATOM 1727 C CA . GLY A 1 229 ? 2.824 -0.617 3.270 1.00 98.19 229 GLY A CA 1
ATOM 1728 C C . GLY A 1 229 ? 1.448 -0.211 2.730 1.00 98.19 229 GLY A C 1
ATOM 1729 O O . GLY A 1 229 ? 0.541 -1.043 2.692 1.00 98.19 229 GLY A O 1
ATOM 1730 N N . GLY A 1 230 ? 1.281 1.032 2.277 1.00 98.31 230 GLY A N 1
ATOM 1731 C CA . GLY A 1 230 ? 0.076 1.514 1.611 1.00 98.31 230 GLY A CA 1
ATOM 1732 C C . GLY A 1 230 ? -0.176 0.819 0.265 1.00 98.31 230 GLY A C 1
ATOM 1733 O O . GLY A 1 230 ? 0.736 0.225 -0.322 1.00 98.31 230 GLY A O 1
ATOM 1734 N N . PRO A 1 231 ? -1.418 0.855 -0.238 1.00 98.56 231 PRO A N 1
ATOM 1735 C CA . PRO A 1 231 ? -1.790 0.127 -1.439 1.00 98.56 231 PRO A CA 1
ATOM 1736 C C . PRO A 1 231 ? -1.458 0.904 -2.721 1.00 98.56 231 PRO A C 1
ATOM 1738 O O . PRO A 1 231 ? -1.688 2.107 -2.818 1.00 98.56 231 PRO A O 1
ATOM 1741 N N . LEU A 1 232 ? -0.996 0.178 -3.741 1.00 98.62 232 LEU A N 1
ATOM 1742 C CA . LEU A 1 232 ? -1.056 0.599 -5.141 1.00 98.62 232 LEU A CA 1
ATOM 1743 C C . LEU A 1 232 ? -2.221 -0.137 -5.802 1.00 98.62 232 LEU A C 1
ATOM 1745 O O . LEU A 1 232 ? -2.194 -1.369 -5.914 1.00 98.62 232 LEU A O 1
ATOM 1749 N N . VAL A 1 233 ? -3.246 0.596 -6.223 1.00 98.38 233 VAL A N 1
ATOM 1750 C CA . VAL A 1 233 ? -4.502 0.026 -6.724 1.00 98.38 233 VAL A CA 1
ATOM 1751 C C . VAL A 1 23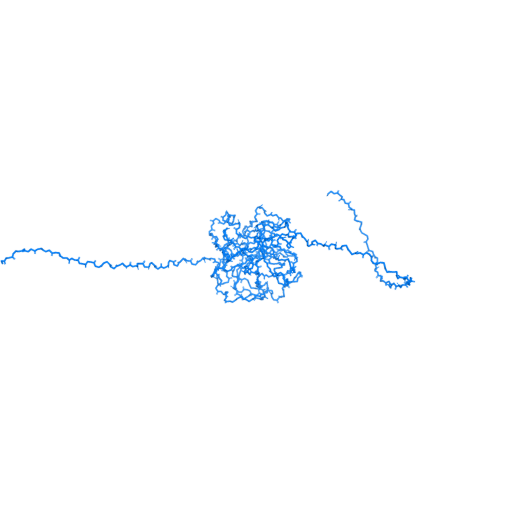3 ? -4.761 0.379 -8.181 1.00 98.38 233 VAL A C 1
ATOM 1753 O O . VAL A 1 233 ? -4.361 1.428 -8.672 1.00 98.38 233 VAL A O 1
ATOM 1756 N N . VAL A 1 234 ? -5.463 -0.509 -8.871 1.00 97.56 234 VAL A N 1
ATOM 1757 C CA . VAL A 1 234 ? -5.942 -0.349 -10.243 1.00 97.56 234 VAL A CA 1
ATOM 1758 C C . VAL A 1 234 ? -7.450 -0.573 -10.280 1.00 97.56 234 VAL A C 1
ATOM 1760 O O . VAL A 1 234 ? -8.000 -1.281 -9.432 1.00 97.56 234 VAL A O 1
ATOM 1763 N N . LYS A 1 235 ? -8.128 -0.006 -11.276 1.00 94.81 235 LYS A N 1
ATOM 1764 C CA . LYS A 1 235 ? -9.560 -0.217 -11.502 1.00 94.81 235 LYS A CA 1
ATOM 1765 C C . LYS A 1 235 ? -9.792 -1.071 -12.749 1.00 94.81 235 LYS A C 1
ATOM 1767 O O . LYS A 1 235 ? -9.232 -0.788 -13.805 1.00 94.81 235 LYS A O 1
ATOM 1772 N N . GLN A 1 236 ? -10.640 -2.094 -12.648 1.00 93.06 236 GLN A N 1
ATOM 1773 C CA . GLN A 1 236 ? -11.144 -2.855 -13.796 1.00 93.06 236 GLN A CA 1
ATOM 1774 C C . GLN A 1 236 ? -12.670 -2.886 -13.765 1.00 93.06 236 GLN A C 1
ATOM 1776 O O . GLN A 1 236 ? -13.284 -3.482 -12.879 1.00 93.06 236 GLN A O 1
ATOM 1781 N N . GLY A 1 237 ? -13.294 -2.201 -14.725 1.00 91.62 237 GLY A N 1
ATOM 1782 C CA . GLY A 1 237 ? -14.729 -1.934 -14.663 1.00 91.62 237 GLY A CA 1
ATOM 1783 C C . GLY A 1 237 ? -15.075 -1.140 -13.398 1.00 91.62 237 GLY A C 1
ATOM 1784 O O . GLY A 1 237 ? -14.548 -0.052 -13.176 1.00 91.62 237 GLY A O 1
ATOM 1785 N N . SER A 1 238 ? -15.948 -1.690 -12.555 1.00 90.44 238 SER A N 1
ATOM 1786 C CA . SER A 1 238 ? -16.334 -1.089 -11.270 1.00 90.44 238 SER A CA 1
ATOM 1787 C C . SER A 1 238 ? -15.503 -1.567 -10.075 1.00 90.44 238 SER A C 1
ATOM 1789 O O . SER A 1 238 ? -15.719 -1.078 -8.968 1.00 90.44 238 SER A O 1
ATOM 1791 N N . VAL A 1 239 ? -14.574 -2.508 -10.269 1.00 95.75 239 VAL A N 1
ATOM 1792 C CA . VAL A 1 239 ? -13.861 -3.178 -9.175 1.00 95.75 239 VAL A CA 1
ATOM 1793 C C . VAL A 1 239 ? -12.455 -2.616 -9.028 1.00 95.75 239 VAL A C 1
ATOM 1795 O O . VAL A 1 239 ? -11.678 -2.577 -9.983 1.00 95.75 239 VAL A O 1
ATOM 1798 N N . TRP A 1 240 ? -12.123 -2.216 -7.807 1.00 97.81 240 TRP A N 1
ATOM 1799 C CA . TRP A 1 240 ? -10.773 -1.846 -7.408 1.00 97.81 240 TRP A CA 1
ATOM 1800 C C . TRP A 1 240 ? -9.965 -3.068 -6.980 1.00 97.81 240 TRP A C 1
ATOM 1802 O O . TRP A 1 240 ? -10.460 -3.936 -6.257 1.00 97.81 240 TRP A O 1
ATOM 1812 N N . ILE A 1 241 ? -8.714 -3.125 -7.424 1.00 98.56 241 ILE A N 1
ATOM 1813 C CA . ILE A 1 241 ? -7.817 -4.265 -7.251 1.00 98.56 241 ILE A CA 1
ATOM 1814 C C . ILE A 1 241 ? -6.452 -3.747 -6.803 1.00 98.56 241 ILE A C 1
ATOM 1816 O O . ILE A 1 241 ? -5.871 -2.882 -7.451 1.00 98.56 241 ILE A O 1
ATOM 1820 N N . GLN A 1 242 ? -5.906 -4.282 -5.718 1.00 98.81 242 GLN A N 1
ATOM 1821 C CA . GLN A 1 242 ? -4.564 -3.952 -5.260 1.00 98.81 242 GLN A CA 1
ATOM 1822 C C . GLN A 1 242 ? -3.521 -4.733 -6.058 1.00 98.81 242 GLN A C 1
ATOM 1824 O O . GLN A 1 242 ? -3.430 -5.960 -5.967 1.00 98.81 242 GLN A O 1
ATOM 1829 N N . ALA A 1 243 ? -2.739 -4.002 -6.848 1.00 98.75 243 ALA A N 1
ATOM 1830 C CA . ALA A 1 243 ? -1.660 -4.524 -7.677 1.00 98.75 243 ALA A CA 1
ATOM 1831 C C . ALA A 1 243 ? -0.321 -4.557 -6.928 1.00 98.75 243 ALA A C 1
ATOM 1833 O O . ALA A 1 243 ? 0.509 -5.435 -7.187 1.00 98.75 243 ALA A O 1
ATOM 1834 N N . GLY A 1 244 ? -0.121 -3.617 -5.998 1.00 98.75 244 GLY A N 1
ATOM 1835 C CA . GLY A 1 244 ? 1.128 -3.475 -5.264 1.00 98.75 244 GLY A CA 1
ATOM 1836 C C . GLY A 1 244 ? 0.988 -2.980 -3.823 1.00 98.75 244 GLY A C 1
ATOM 1837 O O . GLY A 1 244 ? -0.086 -2.567 -3.379 1.00 98.75 244 GLY A O 1
ATOM 1838 N N . ILE A 1 245 ? 2.105 -3.027 -3.100 1.00 98.88 245 ILE A N 1
ATOM 1839 C CA . ILE A 1 245 ? 2.283 -2.523 -1.730 1.00 98.88 245 ILE A CA 1
ATOM 1840 C C . ILE A 1 245 ? 3.512 -1.613 -1.734 1.00 98.88 245 ILE A C 1
ATOM 1842 O O . ILE A 1 245 ? 4.562 -2.050 -2.199 1.00 98.88 245 ILE A O 1
ATO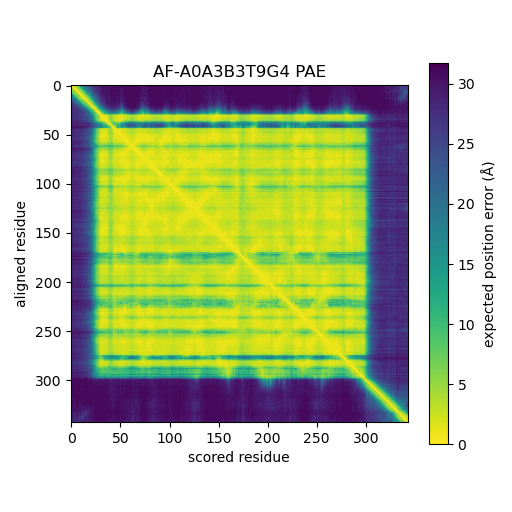M 1846 N N . VAL A 1 246 ? 3.406 -0.373 -1.249 1.00 98.50 246 VAL A N 1
ATOM 1847 C CA . VAL A 1 246 ? 4.538 0.576 -1.202 1.00 98.50 246 VAL A CA 1
ATOM 1848 C C . VAL A 1 246 ? 5.696 -0.049 -0.417 1.00 98.50 246 VAL A C 1
ATOM 1850 O O . VAL A 1 246 ? 5.523 -0.374 0.758 1.00 98.50 246 VAL A O 1
ATOM 1853 N N . SER A 1 247 ? 6.860 -0.206 -1.056 1.00 97.75 247 SER A N 1
ATOM 1854 C CA . SER A 1 247 ? 8.034 -0.862 -0.466 1.00 97.75 247 SER A CA 1
ATOM 1855 C C . SER A 1 247 ? 9.204 0.112 -0.313 1.00 97.75 247 SER A C 1
ATOM 1857 O O . SER A 1 247 ? 9.503 0.534 0.801 1.00 97.75 247 SER A O 1
ATOM 1859 N N . PHE A 1 248 ? 9.825 0.543 -1.415 1.00 95.00 248 PHE A N 1
ATOM 1860 C CA . PHE A 1 248 ? 10.984 1.440 -1.372 1.00 95.00 248 PHE A CA 1
ATOM 1861 C C . PHE A 1 248 ? 11.048 2.384 -2.580 1.00 95.00 248 PHE A C 1
ATOM 1863 O O . PHE A 1 248 ? 10.308 2.263 -3.554 1.00 95.00 248 PHE A O 1
ATOM 1870 N N . GLY A 1 249 ? 11.962 3.350 -2.522 1.00 91.56 249 GLY A N 1
ATOM 1871 C CA . GLY A 1 249 ? 12.216 4.304 -3.597 1.00 91.56 249 GLY A CA 1
ATOM 1872 C C . GLY A 1 249 ? 13.534 5.041 -3.384 1.00 91.56 249 GLY A C 1
ATOM 1873 O O . GLY A 1 249 ? 14.071 5.064 -2.275 1.00 91.56 249 GLY A O 1
ATOM 1874 N N . TYR A 1 250 ? 14.077 5.637 -4.447 1.00 86.62 250 TYR A N 1
ATOM 1875 C CA . TYR A 1 250 ? 15.222 6.535 -4.308 1.00 86.62 250 TYR A CA 1
ATOM 1876 C C . TYR A 1 250 ? 14.712 7.947 -4.010 1.00 86.62 250 TYR A C 1
ATOM 1878 O O . TYR A 1 250 ? 14.172 8.617 -4.890 1.00 86.62 250 TYR A O 1
ATOM 1886 N N . LYS A 1 251 ? 14.864 8.382 -2.751 1.00 86.56 251 LYS A N 1
ATOM 1887 C CA . LYS A 1 251 ? 14.220 9.598 -2.215 1.00 86.56 251 LYS A CA 1
ATOM 1888 C C . LYS A 1 251 ? 12.704 9.584 -2.493 1.00 86.56 251 LYS A C 1
ATOM 1890 O O . LYS A 1 251 ? 12.111 8.518 -2.626 1.00 86.56 251 LYS A O 1
ATOM 1895 N N . CYS A 1 252 ? 12.068 10.755 -2.529 1.00 85.44 252 CYS A N 1
ATOM 1896 C CA . CYS A 1 252 ? 10.652 10.884 -2.861 1.00 85.44 252 CYS A CA 1
ATOM 1897 C C . CYS A 1 252 ? 10.494 11.591 -4.199 1.00 85.44 252 CYS A C 1
ATOM 1899 O O . CYS A 1 252 ? 10.936 12.732 -4.341 1.00 85.44 252 CYS A O 1
ATOM 1901 N N . ALA A 1 253 ? 9.839 10.914 -5.144 1.00 83.88 253 ALA A N 1
ATOM 1902 C CA . ALA A 1 253 ? 9.523 11.444 -6.467 1.00 83.88 253 ALA A CA 1
ATOM 1903 C C . ALA A 1 253 ? 10.739 11.992 -7.242 1.00 83.88 253 ALA A C 1
ATOM 1905 O O . ALA A 1 253 ? 10.637 13.010 -7.934 1.00 83.88 253 ALA A O 1
ATOM 1906 N N . GLU A 1 254 ? 11.894 11.335 -7.117 1.00 90.06 254 GLU A N 1
ATOM 1907 C CA . GLU A 1 254 ? 13.091 11.709 -7.868 1.00 90.06 254 GLU A CA 1
ATOM 1908 C C . GLU A 1 254 ? 12.891 11.394 -9.366 1.00 90.06 254 GLU A C 1
ATOM 1910 O O . GLU A 1 254 ? 12.397 10.313 -9.710 1.00 90.06 254 GLU A O 1
ATOM 1915 N N . PRO A 1 255 ? 13.273 12.304 -10.282 1.00 92.50 255 PRO A N 1
ATOM 1916 C CA . PRO A 1 255 ? 13.204 12.040 -11.714 1.00 92.50 255 PRO A CA 1
ATOM 1917 C C . PRO A 1 255 ? 13.921 10.741 -12.093 1.00 92.50 255 PRO A C 1
ATOM 1919 O O . PRO A 1 255 ? 15.028 10.474 -11.635 1.00 92.50 255 PRO A O 1
ATOM 1922 N N . ASN A 1 256 ? 13.302 9.958 -12.976 1.00 92.88 256 ASN A N 1
ATOM 1923 C CA . ASN A 1 256 ? 13.776 8.653 -13.444 1.00 92.88 256 ASN A CA 1
ATOM 1924 C C . ASN A 1 256 ? 13.867 7.536 -12.387 1.00 92.88 256 ASN A C 1
ATOM 1926 O O . ASN A 1 256 ? 14.267 6.436 -12.750 1.00 92.88 256 ASN A O 1
ATOM 1930 N N . TYR A 1 257 ? 13.444 7.748 -11.140 1.00 93.88 257 TYR A N 1
ATOM 1931 C CA . TYR A 1 257 ? 13.378 6.697 -10.120 1.00 93.88 257 TYR A CA 1
ATOM 1932 C C . TYR A 1 257 ? 11.923 6.491 -9.677 1.00 93.88 257 TYR A C 1
ATOM 1934 O O . TYR A 1 257 ? 11.483 7.099 -8.698 1.00 93.88 257 TYR A O 1
ATOM 1942 N N . PRO A 1 258 ? 11.131 5.684 -10.416 1.00 95.56 258 PRO A N 1
ATOM 1943 C CA . PRO A 1 258 ? 9.762 5.383 -10.009 1.00 95.56 258 PRO A CA 1
ATOM 1944 C C . PRO A 1 258 ? 9.750 4.646 -8.666 1.00 95.56 258 PRO A C 1
ATOM 1946 O O . PRO A 1 258 ? 10.693 3.929 -8.342 1.00 95.56 258 PRO A O 1
ATOM 1949 N N . GLY A 1 259 ? 8.663 4.779 -7.905 1.00 96.12 259 GLY A N 1
ATOM 1950 C CA . GLY A 1 259 ? 8.493 4.012 -6.673 1.00 96.12 259 GLY A CA 1
ATOM 1951 C C . GLY A 1 259 ? 8.455 2.513 -6.965 1.00 96.12 259 GLY A C 1
ATOM 1952 O O . GLY A 1 259 ? 7.911 2.088 -7.992 1.00 96.12 259 GLY A O 1
ATOM 1953 N N . VAL A 1 260 ? 9.021 1.721 -6.057 1.00 97.94 260 VAL A N 1
ATOM 1954 C CA . VAL A 1 260 ? 9.030 0.261 -6.129 1.00 97.94 260 VAL A CA 1
ATOM 1955 C C . VAL A 1 260 ? 8.074 -0.298 -5.086 1.00 97.94 260 VAL A C 1
ATOM 1957 O O . VAL A 1 260 ? 8.071 0.088 -3.914 1.00 97.94 260 VAL A O 1
ATOM 1960 N N . TYR A 1 261 ? 7.244 -1.224 -5.540 1.00 98.69 261 TYR A N 1
ATOM 1961 C CA . TYR A 1 261 ? 6.172 -1.824 -4.774 1.00 98.69 261 TYR A CA 1
ATOM 1962 C C . TYR A 1 261 ? 6.326 -3.342 -4.809 1.00 98.69 261 TYR A C 1
ATOM 1964 O O . TYR A 1 261 ? 6.714 -3.910 -5.834 1.00 98.69 261 TYR A O 1
ATOM 1972 N N . THR A 1 262 ? 5.951 -4.024 -3.733 1.00 98.81 262 THR A N 1
ATOM 1973 C CA . THR A 1 262 ? 5.785 -5.481 -3.765 1.00 98.81 262 THR A CA 1
ATOM 1974 C C . THR A 1 262 ? 4.608 -5.812 -4.670 1.00 98.81 262 THR A C 1
ATOM 1976 O O . THR A 1 262 ? 3.504 -5.323 -4.442 1.00 98.81 262 THR A O 1
ATOM 1979 N N . ARG A 1 263 ? 4.817 -6.634 -5.700 1.00 98.75 263 ARG A N 1
ATOM 1980 C CA . ARG A 1 263 ? 3.768 -7.101 -6.612 1.00 98.75 263 ARG A CA 1
ATOM 1981 C C . ARG A 1 263 ? 2.879 -8.097 -5.880 1.00 98.75 263 ARG A C 1
ATOM 1983 O O . ARG A 1 263 ? 3.370 -9.122 -5.439 1.00 98.75 263 ARG A O 1
ATOM 1990 N N . VAL A 1 264 ? 1.574 -7.848 -5.795 1.00 98.81 264 VAL A N 1
ATOM 1991 C CA . VAL A 1 264 ? 0.662 -8.689 -4.992 1.00 98.81 264 VAL A CA 1
ATOM 1992 C C . VAL A 1 264 ? 0.384 -10.055 -5.631 1.00 98.81 264 VAL A C 1
ATOM 1994 O O . VAL A 1 264 ? 0.305 -11.056 -4.920 1.00 98.81 264 VAL A O 1
ATOM 1997 N N . SER A 1 265 ? 0.256 -10.126 -6.961 1.00 98.50 265 SER A N 1
ATOM 1998 C CA . SER A 1 265 ? -0.246 -11.328 -7.650 1.00 98.50 265 SER A CA 1
ATOM 1999 C C . SER A 1 265 ? 0.522 -12.636 -7.372 1.00 98.50 265 SER A C 1
ATOM 2001 O O . SER A 1 265 ? -0.144 -13.657 -7.174 1.00 98.50 265 SER A O 1
ATOM 2003 N N . PRO A 1 266 ? 1.868 -12.670 -7.271 1.00 98.56 266 PRO A N 1
ATOM 2004 C CA . PRO A 1 266 ? 2.602 -13.895 -6.944 1.00 98.56 266 PRO A CA 1
ATOM 2005 C C . PRO A 1 266 ? 2.279 -14.463 -5.553 1.00 98.56 266 PRO A C 1
ATOM 2007 O O . PRO A 1 266 ? 2.444 -15.661 -5.330 1.00 98.56 266 PRO A O 1
ATOM 2010 N N . TYR A 1 267 ? 1.783 -13.639 -4.624 1.00 98.56 267 TYR A N 1
ATOM 2011 C CA . TYR A 1 267 ? 1.586 -14.024 -3.224 1.00 98.56 267 TYR A CA 1
ATOM 2012 C C . TYR A 1 267 ? 0.195 -14.577 -2.909 1.00 98.56 267 TYR A C 1
ATOM 2014 O O . TYR A 1 267 ? -0.064 -14.920 -1.756 1.00 98.56 267 TYR A O 1
ATOM 2022 N N . GLN A 1 268 ? -0.696 -14.723 -3.897 1.00 97.75 268 GLN A N 1
ATOM 2023 C CA . GLN A 1 268 ? -2.051 -15.248 -3.677 1.00 97.75 268 GLN A CA 1
ATOM 2024 C C . GLN A 1 268 ? -2.055 -16.565 -2.882 1.00 97.75 268 GLN A C 1
ATOM 2026 O O . GLN A 1 268 ? -2.833 -16.718 -1.940 1.00 97.75 268 GLN A O 1
ATOM 2031 N N . THR A 1 269 ? -1.179 -17.512 -3.233 1.00 97.00 269 THR A N 1
ATOM 2032 C CA . THR A 1 269 ? -1.092 -18.810 -2.545 1.00 97.00 269 THR A CA 1
ATOM 2033 C C . THR A 1 269 ? -0.682 -18.651 -1.083 1.00 97.00 269 THR A C 1
ATOM 2035 O O . THR A 1 269 ? -1.305 -19.249 -0.208 1.00 97.00 269 THR A O 1
ATOM 2038 N N . TRP A 1 270 ? 0.323 -17.818 -0.803 1.00 97.94 270 TRP A N 1
ATOM 2039 C CA . TRP A 1 270 ? 0.771 -17.558 0.565 1.00 97.94 270 TRP A CA 1
ATOM 2040 C C . TRP A 1 270 ? -0.329 -16.883 1.390 1.00 97.94 270 TRP A C 1
ATOM 2042 O O . TRP A 1 270 ? -0.633 -17.346 2.488 1.00 97.94 270 TRP A O 1
ATOM 2052 N N . ILE A 1 271 ? -1.007 -15.874 0.836 1.00 98.06 271 ILE A N 1
ATOM 2053 C CA . ILE A 1 271 ? -2.101 -15.177 1.524 1.00 98.06 271 ILE A CA 1
ATOM 2054 C C . ILE A 1 271 ? -3.226 -16.153 1.893 1.00 98.06 271 ILE A C 1
ATOM 2056 O O . ILE A 1 271 ? -3.680 -16.172 3.037 1.00 98.06 271 ILE A O 1
ATOM 2060 N N . ASN A 1 272 ? -3.622 -17.024 0.962 1.00 95.88 272 ASN A N 1
ATOM 2061 C CA . ASN A 1 272 ? -4.641 -18.046 1.215 1.00 95.88 272 ASN A CA 1
ATOM 2062 C C . ASN A 1 272 ? -4.201 -19.116 2.224 1.00 95.88 272 ASN A C 1
ATOM 2064 O O . ASN A 1 272 ? -5.053 -19.703 2.886 1.00 95.88 272 ASN A O 1
ATOM 2068 N N . SER A 1 273 ? -2.897 -19.373 2.362 1.00 96.00 273 SER A N 1
ATOM 2069 C CA . SER A 1 273 ? -2.388 -20.327 3.357 1.00 96.00 273 SER A CA 1
ATOM 2070 C C . SER A 1 273 ? -2.504 -19.814 4.798 1.00 96.00 273 SER A C 1
ATOM 2072 O O . SER A 1 273 ? -2.625 -20.614 5.722 1.00 96.00 273 SER A O 1
ATOM 2074 N N . ILE A 1 274 ? -2.506 -18.489 4.986 1.00 96.62 274 ILE A N 1
ATOM 2075 C CA . ILE A 1 274 ? -2.642 -17.838 6.296 1.00 96.62 274 ILE A CA 1
ATOM 2076 C C . ILE A 1 274 ? -4.115 -17.539 6.608 1.00 96.62 274 ILE A C 1
ATOM 2078 O O . ILE A 1 274 ? -4.592 -17.792 7.715 1.00 96.62 274 ILE A O 1
ATOM 2082 N N . ILE A 1 275 ? -4.870 -17.029 5.629 1.00 94.06 275 ILE A N 1
ATOM 2083 C CA . ILE A 1 275 ? -6.267 -16.608 5.809 1.00 94.06 275 ILE A CA 1
ATOM 2084 C C . ILE A 1 275 ? -7.211 -17.778 5.509 1.00 94.06 275 ILE A C 1
ATOM 2086 O O . ILE A 1 275 ? -7.817 -17.876 4.444 1.00 94.06 275 ILE A O 1
ATOM 2090 N N . ILE A 1 276 ? -7.355 -18.671 6.488 1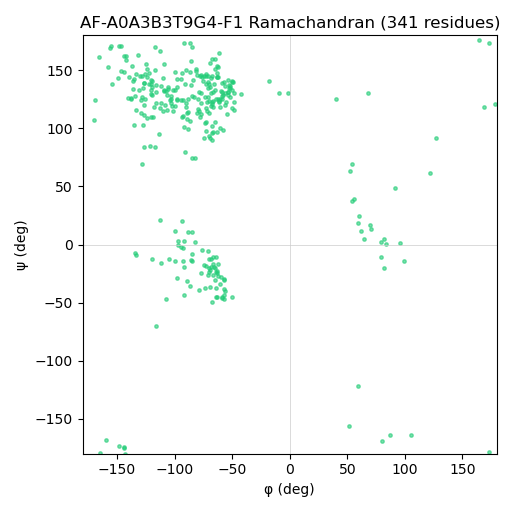.00 82.94 276 ILE A N 1
ATOM 2091 C CA . ILE A 1 276 ? -8.139 -19.911 6.347 1.00 82.94 276 ILE A CA 1
ATOM 2092 C C . ILE A 1 276 ? -9.659 -19.649 6.436 1.00 82.94 276 ILE A C 1
ATOM 2094 O O . ILE A 1 276 ? -10.463 -20.403 5.890 1.00 82.94 276 ILE A O 1
ATOM 2098 N N . THR A 1 277 ? -10.083 -18.564 7.100 1.00 75.56 277 THR A N 1
ATOM 2099 C CA . THR A 1 277 ? -11.504 -18.209 7.287 1.00 75.56 277 THR A CA 1
ATOM 2100 C C . THR A 1 277 ? -11.818 -16.824 6.724 1.00 75.56 277 THR A C 1
ATOM 2102 O O . THR A 1 277 ? -10.975 -15.933 6.770 1.00 75.56 277 THR A O 1
ATOM 2105 N N . LYS A 1 278 ? -13.047 -16.631 6.212 1.00 73.56 278 LYS A N 1
ATOM 2106 C CA . LYS A 1 278 ? -13.506 -15.375 5.578 1.00 73.56 278 LYS A CA 1
ATOM 2107 C C . LYS A 1 278 ? -12.539 -14.901 4.480 1.00 73.56 278 LYS A C 1
ATOM 2109 O O . 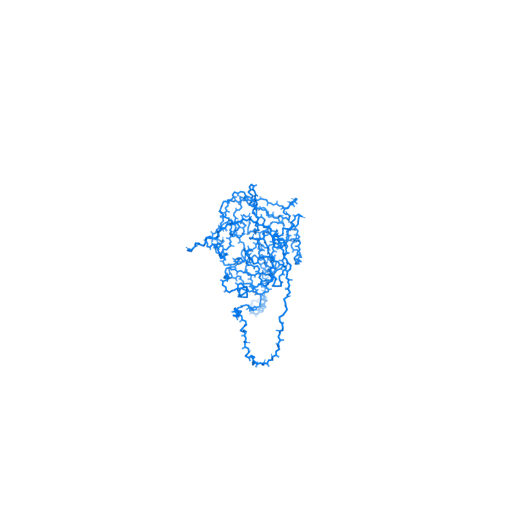LYS A 1 278 ? -11.916 -13.846 4.596 1.00 73.56 278 LYS A O 1
ATOM 2114 N N . GLN A 1 279 ? -12.418 -15.730 3.441 1.00 78.31 279 GLN A N 1
ATOM 2115 C CA . GLN A 1 279 ? -11.452 -15.563 2.354 1.00 78.31 279 GLN A CA 1
ATOM 2116 C C . GLN A 1 279 ? -11.467 -14.154 1.755 1.00 78.31 279 GLN A C 1
ATOM 2118 O O . GLN A 1 279 ? -12.516 -13.540 1.550 1.00 78.31 279 GLN A O 1
ATOM 2123 N N . THR A 1 280 ? -10.267 -13.669 1.467 1.00 87.94 280 THR A N 1
ATOM 2124 C CA . THR A 1 280 ? -10.028 -12.442 0.713 1.00 87.94 280 THR A CA 1
ATOM 2125 C C . THR A 1 280 ? -10.456 -12.625 -0.741 1.00 87.94 280 THR A C 1
ATOM 2127 O O . THR A 1 280 ? -10.274 -13.693 -1.323 1.00 87.94 280 THR A O 1
ATOM 2130 N N . GLY A 1 281 ? -11.022 -11.581 -1.347 1.00 93.88 281 GLY A N 1
ATOM 2131 C CA . GLY A 1 281 ? -11.397 -11.630 -2.756 1.00 93.88 281 GLY A CA 1
ATOM 2132 C C . GLY A 1 281 ? -10.192 -11.397 -3.666 1.00 93.88 281 GLY A C 1
ATOM 2133 O O . GLY A 1 281 ? -9.525 -10.370 -3.549 1.00 93.88 281 GLY A O 1
ATOM 2134 N N . PHE A 1 282 ? -9.946 -12.329 -4.587 1.00 96.06 282 PHE A N 1
ATOM 2135 C CA . PHE A 1 282 ? -8.956 -12.189 -5.655 1.00 96.06 282 PHE A CA 1
ATOM 2136 C C . PHE A 1 282 ? -9.653 -11.940 -6.990 1.00 96.06 282 PHE A C 1
ATOM 2138 O O . PHE A 1 282 ? -10.605 -12.641 -7.333 1.00 96.06 282 PHE A O 1
ATOM 2145 N N . VAL A 1 283 ? -9.171 -10.960 -7.751 1.00 96.62 283 VAL A N 1
ATOM 2146 C CA . VAL A 1 283 ? -9.711 -10.601 -9.069 1.00 96.62 283 VAL A CA 1
ATOM 2147 C C . VAL A 1 283 ? -8.565 -10.504 -10.068 1.00 96.62 283 VAL A C 1
ATOM 2149 O O . VAL A 1 283 ? -7.524 -9.911 -9.783 1.00 96.62 283 VAL A O 1
ATOM 2152 N N . THR A 1 284 ? -8.740 -11.115 -11.239 1.00 96.88 284 THR A N 1
ATOM 2153 C CA . THR A 1 284 ? -7.742 -11.075 -12.311 1.00 96.88 284 THR A CA 1
ATOM 2154 C C . THR A 1 284 ? -7.810 -9.744 -13.040 1.00 96.88 284 THR A C 1
ATOM 2156 O O . THR A 1 284 ? -8.734 -9.516 -13.814 1.00 96.88 284 THR A O 1
ATOM 2159 N N . TYR A 1 285 ? -6.790 -8.908 -12.867 1.00 97.25 285 TYR A N 1
ATOM 2160 C CA . TYR A 1 285 ? -6.605 -7.729 -13.706 1.00 97.25 285 TYR A CA 1
ATOM 2161 C C . TYR A 1 285 ? -5.891 -8.115 -15.007 1.00 97.25 285 TYR A C 1
ATOM 2163 O O . TYR A 1 285 ? -4.826 -8.728 -14.979 1.00 97.25 285 TYR A O 1
ATOM 2171 N N . THR A 1 286 ? -6.457 -7.751 -16.157 1.00 95.94 286 THR A N 1
ATOM 2172 C CA . THR A 1 286 ? -5.849 -8.010 -17.473 1.00 95.94 286 THR A CA 1
ATOM 2173 C C . THR A 1 286 ? -5.568 -6.684 -18.160 1.00 95.94 286 THR A C 1
ATOM 2175 O O . THR A 1 286 ? -6.500 -5.930 -18.441 1.00 95.94 286 THR A O 1
ATOM 2178 N N . SER A 1 287 ? -4.296 -6.406 -18.442 1.00 93.50 287 SER A N 1
ATOM 2179 C CA . SER A 1 287 ? -3.904 -5.223 -19.204 1.00 93.50 287 SER A CA 1
ATOM 2180 C C . SER A 1 287 ? -4.312 -5.381 -20.664 1.00 93.50 287 SER A C 1
ATOM 2182 O O . SER A 1 287 ? -4.152 -6.445 -21.261 1.00 93.50 287 SER A O 1
ATOM 2184 N N . SER A 1 288 ? -4.806 -4.302 -21.262 1.00 88.94 288 SER A N 1
ATOM 2185 C CA . SER A 1 288 ? -5.078 -4.241 -22.696 1.00 88.94 288 SER A CA 1
ATOM 2186 C C . SER A 1 288 ? -3.811 -3.945 -23.501 1.00 88.94 288 SER A C 1
ATOM 2188 O O . SER A 1 288 ? -2.929 -3.218 -23.046 1.00 88.94 288 SER A O 1
ATOM 2190 N N . GLY A 1 289 ? -3.759 -4.429 -24.742 1.00 87.94 289 GLY A N 1
ATOM 2191 C CA . GLY A 1 289 ? -2.686 -4.109 -25.686 1.00 87.94 289 GLY A CA 1
ATOM 2192 C C . GLY A 1 289 ? -1.471 -5.033 -25.586 1.00 87.94 289 GLY A C 1
ATOM 2193 O O . GLY A 1 289 ? -1.549 -6.141 -25.062 1.00 87.94 289 GLY A O 1
ATOM 2194 N N . LYS A 1 290 ? -0.345 -4.598 -26.162 1.00 87.44 290 LYS A N 1
ATOM 2195 C CA . LYS A 1 290 ? 0.916 -5.352 -26.149 1.00 87.44 290 LYS A CA 1
ATOM 2196 C C . LYS A 1 290 ? 1.783 -4.898 -24.982 1.00 87.44 290 LYS A C 1
ATOM 2198 O O . LYS A 1 290 ? 1.880 -3.703 -24.715 1.00 87.44 290 LYS A O 1
ATOM 2203 N N . ASN A 1 291 ? 2.480 -5.840 -24.354 1.00 90.62 291 ASN A N 1
ATOM 2204 C CA . ASN A 1 291 ? 3.508 -5.516 -23.374 1.00 90.62 291 ASN A CA 1
ATOM 2205 C C . ASN A 1 291 ? 4.720 -4.882 -24.079 1.00 90.62 291 ASN A C 1
ATOM 2207 O O . ASN A 1 291 ? 5.599 -5.592 -24.556 1.00 90.62 291 ASN A O 1
ATOM 2211 N N . SER A 1 292 ? 4.773 -3.552 -24.161 1.00 88.94 292 SER A N 1
ATOM 2212 C CA . SER A 1 292 ? 5.893 -2.836 -24.790 1.00 88.94 292 SER A CA 1
ATOM 2213 C C . SER A 1 292 ? 7.218 -3.020 -24.047 1.00 88.94 292 SER A C 1
ATOM 2215 O O . SER A 1 292 ? 8.278 -2.802 -24.624 1.00 88.94 292 SER A O 1
ATOM 2217 N N . ASP A 1 293 ? 7.166 -3.407 -22.772 1.00 90.88 293 ASP A N 1
ATOM 2218 C CA . ASP A 1 293 ? 8.349 -3.557 -21.934 1.00 90.88 293 ASP A CA 1
ATOM 2219 C C . ASP A 1 293 ? 9.027 -4.926 -22.085 1.00 90.88 293 ASP A C 1
ATOM 2221 O O . ASP A 1 293 ? 10.181 -5.090 -21.697 1.00 90.88 293 ASP A O 1
ATOM 2225 N N . SER A 1 294 ? 8.364 -5.915 -22.700 1.00 86.69 294 SER A N 1
ATOM 2226 C CA . SER A 1 294 ? 8.934 -7.261 -22.861 1.00 86.69 294 SER A CA 1
ATOM 2227 C C . SER A 1 294 ? 10.195 -7.287 -23.727 1.00 86.69 294 SER A C 1
ATOM 2229 O O . SER A 1 294 ? 11.000 -8.202 -23.595 1.00 86.69 294 SER A O 1
ATOM 2231 N N . SER A 1 295 ? 10.363 -6.305 -24.617 1.00 85.56 295 SER A N 1
ATOM 2232 C CA . SER A 1 295 ? 11.558 -6.131 -25.450 1.00 85.56 295 SER A CA 1
ATOM 2233 C C . SER A 1 295 ? 12.560 -5.120 -24.886 1.00 85.56 295 SER A C 1
ATOM 2235 O O . SER A 1 295 ? 13.590 -4.880 -25.514 1.00 85.56 295 SER A O 1
ATOM 2237 N N . THR A 1 296 ? 12.276 -4.493 -23.740 1.00 88.69 296 THR A N 1
ATOM 2238 C CA . THR A 1 296 ? 13.201 -3.545 -23.113 1.00 88.69 296 THR A CA 1
ATOM 2239 C C . THR A 1 296 ? 14.395 -4.301 -22.543 1.00 88.69 296 THR A C 1
ATOM 2241 O O . THR A 1 296 ? 14.238 -5.204 -21.726 1.00 88.69 296 THR A O 1
ATOM 2244 N N . SER A 1 297 ? 15.599 -3.886 -22.920 1.00 86.56 297 SER A N 1
ATOM 2245 C CA . SER A 1 297 ? 16.845 -4.332 -22.304 1.00 86.56 297 SER A CA 1
ATOM 2246 C C . SER A 1 297 ? 17.638 -3.130 -21.808 1.00 86.56 297 SER A C 1
ATOM 2248 O O . SER A 1 297 ? 17.546 -2.024 -22.353 1.00 86.56 297 SER A O 1
ATOM 2250 N N . CYS A 1 298 ? 18.424 -3.336 -20.754 1.00 87.00 298 CYS A N 1
ATOM 2251 C CA . CYS A 1 298 ? 19.322 -2.308 -20.252 1.00 87.00 298 CYS A CA 1
ATOM 2252 C C . CYS A 1 298 ? 20.488 -2.206 -21.222 1.00 87.00 298 CYS A C 1
ATOM 2254 O O . CYS A 1 298 ? 21.461 -2.947 -21.125 1.00 87.00 298 CYS A O 1
ATOM 2256 N N . SER A 1 299 ? 20.360 -1.324 -22.209 1.00 76.44 299 SER A N 1
ATOM 2257 C CA . SER A 1 299 ? 21.502 -0.971 -23.040 1.00 76.44 299 SER A CA 1
ATOM 2258 C C . SER A 1 299 ? 22.556 -0.378 -22.111 1.00 76.44 299 SER A C 1
ATOM 2260 O O . SER A 1 299 ? 22.300 0.628 -21.446 1.00 76.44 299 SER A O 1
ATOM 2262 N N . SER A 1 300 ? 23.723 -1.018 -22.028 1.00 55.50 300 SER A N 1
ATOM 2263 C CA . SER A 1 300 ? 24.916 -0.380 -21.482 1.00 55.50 300 SER A CA 1
ATOM 2264 C C . SER A 1 300 ? 25.054 0.987 -22.151 1.00 55.50 300 SER A C 1
ATOM 2266 O O . SER A 1 300 ? 24.903 1.059 -23.370 1.00 55.50 300 SER A O 1
ATOM 2268 N N . SER A 1 301 ? 25.256 2.029 -21.338 1.00 46.47 301 SER A N 1
ATOM 2269 C CA . SER A 1 301 ? 25.499 3.440 -21.688 1.00 46.47 301 SER A CA 1
ATOM 2270 C C . SER A 1 301 ? 25.944 3.684 -23.143 1.00 46.47 301 SER A C 1
ATOM 2272 O O . SER A 1 301 ? 26.779 2.919 -23.633 1.00 46.47 301 SER A O 1
ATOM 2274 N N . PRO A 1 302 ? 25.474 4.754 -23.827 1.00 41.12 302 PRO A N 1
ATOM 2275 C CA . PRO A 1 302 ? 25.944 5.079 -25.169 1.00 41.12 302 PRO A CA 1
ATOM 2276 C C . PRO A 1 302 ? 27.468 5.053 -25.179 1.00 41.12 302 PRO A C 1
ATOM 2278 O O . PRO A 1 302 ? 28.123 5.730 -24.384 1.00 41.12 302 PRO A O 1
ATOM 2281 N N . SER A 1 303 ? 28.031 4.226 -26.055 1.00 33.78 303 SER A N 1
ATOM 2282 C CA . SER A 1 303 ? 29.456 4.237 -26.330 1.00 33.78 303 SER A CA 1
ATOM 2283 C C . SER A 1 303 ? 29.790 5.675 -26.706 1.00 33.78 303 SER A C 1
ATOM 2285 O O . SER A 1 303 ? 29.314 6.168 -27.731 1.00 33.78 303 SER A O 1
ATOM 2287 N N . ILE A 1 304 ? 30.563 6.376 -25.873 1.00 39.78 304 ILE A N 1
ATOM 2288 C CA . ILE A 1 304 ? 31.221 7.596 -26.323 1.00 39.78 304 ILE A CA 1
ATOM 2289 C C . ILE A 1 304 ? 32.120 7.125 -27.457 1.00 39.78 304 ILE A C 1
ATOM 2291 O O . ILE A 1 304 ? 33.169 6.525 -27.235 1.00 39.78 304 ILE A O 1
ATOM 2295 N N . THR A 1 305 ? 31.657 7.325 -28.687 1.00 32.88 305 THR A N 1
ATOM 2296 C CA . THR A 1 305 ? 32.507 7.200 -29.857 1.00 32.88 305 THR A CA 1
ATOM 2297 C C . THR A 1 305 ? 33.481 8.358 -29.736 1.00 32.88 305 THR A C 1
ATOM 2299 O O . THR A 1 305 ? 33.148 9.498 -30.047 1.00 32.88 305 THR A O 1
ATOM 2302 N N . ILE A 1 306 ? 34.659 8.085 -29.175 1.00 38.59 306 ILE A N 1
ATOM 2303 C CA . ILE A 1 306 ? 35.782 9.009 -29.241 1.00 38.59 306 ILE A CA 1
ATOM 2304 C C . ILE A 1 306 ? 36.208 9.000 -30.706 1.00 38.59 306 ILE A C 1
ATOM 2306 O O . ILE A 1 306 ? 36.976 8.146 -31.144 1.00 38.59 306 ILE A O 1
ATOM 2310 N N . THR A 1 307 ? 35.651 9.916 -31.490 1.00 36.31 307 THR A N 1
ATOM 2311 C CA . THR A 1 307 ? 36.183 10.230 -32.812 1.00 36.31 307 THR A CA 1
ATOM 2312 C C . THR A 1 307 ? 37.597 10.777 -32.599 1.00 36.31 307 THR A C 1
ATOM 2314 O O . THR A 1 307 ? 37.748 11.729 -31.827 1.00 36.31 307 THR A O 1
ATOM 2317 N N . PRO A 1 308 ? 38.646 10.219 -33.226 1.00 36.94 308 PRO A N 1
ATOM 2318 C CA . PRO A 1 308 ? 39.987 10.772 -33.106 1.00 36.94 308 PRO A CA 1
ATOM 2319 C C . PRO A 1 308 ? 39.996 12.162 -33.749 1.00 36.94 308 PRO A C 1
ATOM 2321 O O . PRO A 1 308 ? 39.937 12.290 -34.970 1.00 36.94 308 PRO A O 1
ATOM 2324 N N . SER A 1 309 ? 40.028 13.220 -32.940 1.00 40.22 309 SER A N 1
ATOM 2325 C CA . SER A 1 309 ? 40.293 14.567 -33.433 1.00 40.22 309 SER A CA 1
ATOM 2326 C C . SER A 1 309 ? 41.797 14.729 -33.635 1.00 40.22 309 SER A C 1
ATOM 2328 O O . SER A 1 309 ? 42.575 14.652 -32.683 1.00 40.22 309 SER A O 1
ATOM 2330 N N . THR A 1 310 ? 42.191 14.948 -34.885 1.00 41.22 310 THR A N 1
ATOM 2331 C CA . THR A 1 310 ? 43.543 15.297 -35.330 1.00 41.22 310 THR A CA 1
ATOM 2332 C C . THR A 1 310 ? 44.109 16.469 -34.511 1.00 41.22 310 THR A C 1
ATOM 2334 O O . THR A 1 310 ? 43.410 17.474 -34.347 1.00 41.22 310 THR A O 1
ATOM 2337 N N . PRO A 1 311 ? 45.356 16.405 -34.008 1.00 36.19 311 PRO A N 1
ATOM 2338 C CA . PRO A 1 311 ? 45.932 17.513 -33.262 1.00 36.19 311 PRO A CA 1
ATOM 2339 C C . PRO A 1 311 ? 46.257 18.657 -34.226 1.00 36.19 311 PRO A C 1
ATOM 2341 O O . PRO A 1 311 ? 47.116 18.527 -35.095 1.00 36.19 311 PRO A O 1
ATOM 2344 N N . THR A 1 312 ? 45.565 19.786 -34.069 1.00 34.38 312 THR A N 1
ATOM 2345 C CA . THR A 1 312 ? 45.970 21.051 -34.691 1.00 34.38 312 THR A CA 1
ATOM 2346 C C . THR A 1 312 ? 46.806 21.813 -33.676 1.00 34.38 312 THR A C 1
ATOM 2348 O O . THR A 1 312 ? 46.306 22.264 -32.648 1.00 34.38 312 THR A O 1
ATOM 2351 N N . THR A 1 313 ? 48.101 21.918 -33.948 1.00 32.81 313 THR A N 1
ATOM 2352 C CA . THR A 1 313 ? 49.042 22.713 -33.163 1.00 32.81 313 THR A CA 1
ATOM 2353 C C . THR A 1 313 ? 48.689 24.189 -33.322 1.00 32.81 313 THR A C 1
ATOM 2355 O O . THR A 1 313 ? 48.753 24.729 -34.424 1.00 32.81 313 THR A O 1
ATOM 2358 N N . THR A 1 314 ? 48.330 24.867 -32.235 1.00 32.78 314 THR A N 1
ATOM 2359 C CA . THR A 1 314 ? 48.301 26.333 -32.203 1.00 32.78 314 THR A CA 1
ATOM 2360 C C . THR A 1 314 ? 49.068 26.803 -30.980 1.00 32.78 314 THR A C 1
ATOM 2362 O O . THR A 1 314 ? 48.706 26.529 -29.839 1.00 32.78 314 THR A O 1
ATOM 2365 N N . THR A 1 315 ? 50.190 27.459 -31.243 1.00 33.69 315 THR A N 1
ATOM 2366 C CA . THR A 1 315 ? 51.094 28.019 -30.245 1.00 33.69 315 THR A CA 1
ATOM 2367 C C . THR A 1 315 ? 50.509 29.333 -29.737 1.00 33.69 315 THR A C 1
ATOM 2369 O O . THR A 1 315 ? 50.438 30.301 -30.490 1.00 33.69 315 THR A O 1
ATOM 2372 N N . THR A 1 316 ? 50.131 29.403 -28.462 1.00 34.22 316 THR A N 1
ATOM 2373 C CA . THR A 1 316 ? 49.890 30.683 -27.778 1.00 34.22 316 THR A CA 1
ATOM 2374 C C . THR A 1 316 ? 50.562 30.690 -26.414 1.00 34.22 316 THR A C 1
ATOM 2376 O O . THR A 1 316 ? 50.234 29.913 -25.520 1.00 34.22 316 THR A O 1
ATOM 2379 N N . THR A 1 317 ? 51.536 31.584 -26.290 1.00 37.91 317 THR A N 1
ATOM 2380 C CA . THR A 1 317 ? 52.350 31.871 -25.111 1.00 37.91 317 THR A CA 1
ATOM 2381 C C . THR A 1 317 ? 51.494 32.506 -24.012 1.00 37.91 317 THR A C 1
ATOM 2383 O O . THR A 1 317 ? 50.942 33.584 -24.218 1.00 37.91 317 THR A O 1
ATOM 2386 N N . ALA A 1 318 ? 51.412 31.885 -22.832 1.00 33.59 318 ALA A N 1
ATOM 2387 C CA . ALA A 1 318 ? 50.757 32.468 -21.660 1.00 33.59 318 ALA A CA 1
ATOM 2388 C C . ALA A 1 318 ? 51.799 32.917 -20.621 1.00 33.59 318 ALA A C 1
ATOM 2390 O O . ALA A 1 318 ? 52.536 32.105 -20.057 1.00 33.59 318 ALA A O 1
ATOM 2391 N N . LYS A 1 319 ? 51.854 34.235 -20.382 1.00 32.81 319 LYS A N 1
ATOM 2392 C CA . LYS A 1 319 ? 52.535 34.867 -19.242 1.00 32.81 319 LYS A CA 1
ATOM 2393 C C . LYS A 1 319 ? 51.834 34.463 -17.941 1.00 32.81 319 LYS A C 1
ATOM 2395 O O . LYS A 1 319 ? 50.610 34.451 -17.871 1.00 32.81 319 LYS A O 1
ATOM 2400 N N . ARG A 1 320 ? 52.627 34.170 -16.907 1.00 34.53 320 ARG A N 1
ATOM 2401 C CA . ARG A 1 320 ? 52.154 33.956 -15.535 1.00 34.53 320 ARG A CA 1
ATOM 2402 C C . ARG A 1 320 ? 51.843 35.301 -14.884 1.00 34.53 320 ARG A C 1
ATOM 2404 O O . ARG A 1 320 ? 52.758 36.099 -14.717 1.00 34.53 320 ARG A O 1
ATOM 2411 N N . GLU A 1 321 ? 50.610 35.487 -14.433 1.00 31.20 321 GLU A N 1
ATOM 2412 C CA . GLU A 1 321 ? 50.290 36.431 -13.362 1.00 31.20 321 GLU A CA 1
ATOM 2413 C C . GLU A 1 321 ? 49.490 35.718 -12.272 1.00 31.20 321 GLU A C 1
ATOM 2415 O O . GLU A 1 321 ? 48.617 34.891 -12.530 1.00 31.20 321 GLU A O 1
ATOM 2420 N N . CYS A 1 322 ? 49.899 35.993 -11.039 1.00 31.38 322 CYS A N 1
ATOM 2421 C CA . CYS A 1 322 ? 49.426 35.388 -9.808 1.00 31.38 322 CYS A CA 1
ATOM 2422 C C . CYS A 1 322 ? 48.292 36.260 -9.260 1.00 31.38 322 CYS A C 1
ATOM 2424 O O . CYS A 1 322 ? 48.511 37.449 -9.032 1.00 31.38 322 CYS A O 1
ATOM 2426 N N . LEU A 1 323 ? 47.107 35.691 -9.028 1.00 31.08 323 LEU A N 1
ATOM 2427 C CA . LEU A 1 323 ? 46.030 36.372 -8.311 1.00 31.08 323 LEU A CA 1
ATOM 2428 C C . LEU A 1 323 ? 45.651 35.587 -7.054 1.00 31.08 323 LEU A C 1
ATOM 2430 O O . LEU A 1 323 ? 45.441 34.376 -7.065 1.00 31.08 323 LEU A O 1
ATOM 2434 N N . ILE A 1 324 ? 45.648 36.340 -5.960 1.00 32.75 324 ILE A N 1
ATOM 2435 C CA . ILE A 1 324 ? 45.505 35.941 -4.564 1.00 32.75 324 ILE A CA 1
ATOM 2436 C C . ILE A 1 324 ? 44.024 35.674 -4.258 1.00 32.75 324 ILE A C 1
ATOM 2438 O O . ILE A 1 324 ? 43.180 36.525 -4.528 1.00 32.75 324 ILE A O 1
ATOM 2442 N N . PHE A 1 325 ? 43.711 34.532 -3.636 1.00 31.33 325 PHE A N 1
ATOM 2443 C CA . PHE A 1 325 ? 42.393 34.263 -3.045 1.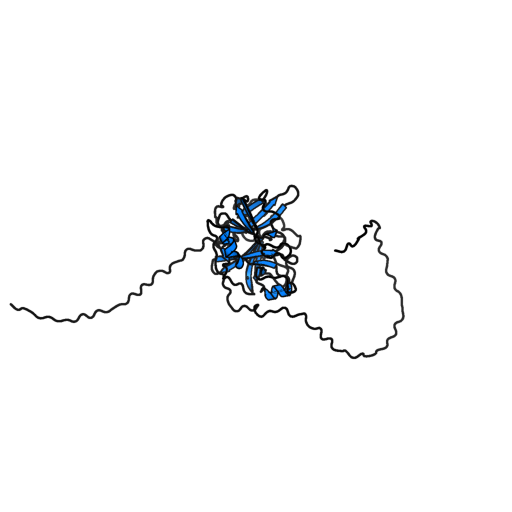00 31.33 325 PHE A CA 1
ATOM 2444 C C . PHE A 1 325 ? 42.353 34.702 -1.567 1.00 31.33 325 PHE A C 1
ATOM 2446 O O . PHE A 1 325 ? 43.316 34.444 -0.836 1.00 31.33 325 PHE A O 1
ATOM 2453 N N . PRO A 1 326 ? 41.266 35.336 -1.084 1.00 31.28 326 PRO A N 1
ATOM 2454 C CA . PRO A 1 326 ? 41.135 35.713 0.318 1.00 31.28 326 PRO A CA 1
ATOM 2455 C C . PRO A 1 326 ? 40.799 34.507 1.211 1.00 31.28 326 PRO A C 1
ATOM 2457 O O . PRO A 1 326 ? 40.066 33.596 0.831 1.00 31.28 326 PRO A O 1
ATOM 2460 N N . ARG A 1 327 ? 41.356 34.532 2.428 1.00 30.42 327 ARG A N 1
ATOM 2461 C CA . ARG A 1 327 ? 41.156 33.553 3.507 1.00 30.42 327 ARG A CA 1
ATOM 2462 C C . ARG A 1 327 ? 39.707 33.548 4.008 1.00 30.42 327 ARG A C 1
ATOM 2464 O O . ARG A 1 327 ? 39.206 34.595 4.404 1.00 30.42 327 ARG A O 1
ATOM 2471 N N . PHE A 1 328 ? 39.121 32.360 4.155 1.00 31.50 328 PHE A N 1
ATOM 2472 C CA . PHE A 1 328 ? 38.038 32.118 5.112 1.00 31.50 328 PHE A CA 1
ATOM 2473 C C . PHE A 1 328 ? 38.565 31.261 6.269 1.00 31.50 328 PHE A C 1
ATOM 2475 O O . PHE A 1 328 ? 39.071 30.159 6.068 1.00 31.50 328 PHE A O 1
ATOM 2482 N N . ASN A 1 329 ? 38.484 31.816 7.480 1.00 31.06 329 ASN A N 1
ATOM 2483 C CA . ASN A 1 329 ? 38.781 31.148 8.745 1.00 31.06 329 ASN A CA 1
ATOM 2484 C C . ASN A 1 329 ? 37.651 30.165 9.085 1.00 31.06 329 ASN A C 1
ATOM 2486 O O . ASN A 1 329 ? 36.504 30.591 9.206 1.00 31.06 329 ASN A O 1
ATOM 2490 N N . PHE A 1 330 ? 37.985 28.900 9.345 1.00 34.91 330 PHE A N 1
ATOM 2491 C CA . PHE A 1 330 ? 37.138 27.994 10.124 1.00 34.91 330 PHE A CA 1
ATOM 2492 C C . PHE A 1 330 ? 37.803 27.729 11.484 1.00 34.91 330 PHE A C 1
ATOM 2494 O O . PHE A 1 330 ? 39.013 27.487 11.521 1.00 34.91 330 PHE A O 1
ATOM 2501 N N . PRO A 1 331 ? 37.057 27.807 12.603 1.00 32.50 331 PRO A N 1
ATOM 2502 C CA . PRO A 1 331 ? 37.593 27.541 13.926 1.00 32.50 331 PRO A CA 1
ATOM 2503 C C . PRO A 1 331 ? 37.846 26.046 14.140 1.00 32.50 331 PRO A C 1
ATOM 2505 O O . PRO A 1 331 ? 37.159 25.169 13.620 1.00 32.50 331 PRO A O 1
ATOM 2508 N N . VAL A 1 332 ? 38.895 25.811 14.913 1.00 34.59 332 VAL A N 1
ATOM 2509 C CA . VAL A 1 332 ? 39.565 24.548 15.206 1.00 34.59 332 VAL A CA 1
ATOM 2510 C C . VAL A 1 332 ? 38.774 23.731 16.230 1.00 34.59 332 VAL A C 1
ATOM 2512 O O . VAL A 1 332 ? 38.279 24.296 17.201 1.00 34.59 332 VAL A O 1
ATOM 2515 N N . GLY A 1 333 ? 38.787 22.401 16.089 1.00 32.62 333 GLY A N 1
ATOM 2516 C CA . GLY A 1 333 ? 38.790 21.503 17.249 1.00 32.62 333 GLY A CA 1
ATOM 2517 C C . GLY A 1 333 ? 37.713 20.418 17.278 1.00 32.62 333 GLY A C 1
ATOM 2518 O O . GLY A 1 333 ? 36.662 20.610 17.875 1.00 32.62 333 GLY A O 1
ATOM 2519 N N . SER A 1 334 ? 38.019 19.234 16.741 1.00 30.28 334 SER A N 1
ATOM 2520 C CA . SER A 1 334 ? 38.155 17.996 17.538 1.00 30.28 334 SER A CA 1
ATOM 2521 C C . SER A 1 334 ? 38.466 16.809 16.624 1.00 30.28 334 SER A C 1
ATOM 2523 O O . SER A 1 334 ? 37.723 16.493 15.701 1.00 30.28 334 SER A O 1
ATOM 2525 N N . TYR A 1 335 ? 39.610 16.182 16.889 1.00 31.83 335 TYR A N 1
ATOM 2526 C CA . TYR A 1 335 ? 40.088 14.956 16.260 1.00 31.83 335 TYR A CA 1
ATOM 2527 C C . TYR A 1 335 ? 39.256 13.752 16.711 1.00 31.83 335 TYR A C 1
ATOM 2529 O O . TYR A 1 335 ? 39.114 13.554 17.914 1.00 31.83 335 TYR A O 1
ATOM 2537 N N . VAL A 1 336 ? 38.853 12.882 15.780 1.00 29.42 336 VAL A N 1
ATOM 2538 C CA . VAL A 1 336 ? 38.789 11.434 16.038 1.00 29.42 336 VAL A CA 1
ATOM 2539 C C . VAL A 1 336 ? 39.330 10.687 14.820 1.00 29.42 336 VAL A C 1
ATOM 2541 O O . VAL A 1 336 ? 38.925 10.901 13.681 1.00 29.42 336 VAL A O 1
ATOM 2544 N N . ILE A 1 337 ? 40.305 9.841 15.122 1.00 30.62 337 ILE A N 1
ATOM 2545 C CA . ILE A 1 337 ? 41.066 8.947 14.258 1.00 30.62 337 ILE A CA 1
ATOM 2546 C C . ILE A 1 337 ? 40.130 7.891 13.653 1.00 30.62 337 ILE A C 1
ATOM 2548 O O . ILE A 1 337 ? 39.476 7.155 14.389 1.00 30.62 337 ILE A O 1
ATOM 2552 N N . LEU A 1 338 ? 40.104 7.775 12.322 1.00 27.08 338 LEU A N 1
ATOM 2553 C CA . LEU A 1 338 ? 39.486 6.644 11.630 1.00 27.08 338 LEU A CA 1
ATOM 2554 C C . LEU A 1 338 ? 40.546 5.542 11.467 1.00 27.08 338 LEU A C 1
ATOM 2556 O O . LEU A 1 338 ? 41.400 5.617 10.584 1.00 27.08 338 LEU A O 1
ATOM 2560 N N . ILE A 1 339 ? 40.520 4.534 12.342 1.00 31.75 339 ILE A N 1
ATOM 2561 C CA . ILE A 1 339 ? 41.222 3.267 12.107 1.00 31.75 339 ILE A CA 1
ATOM 2562 C C . ILE A 1 339 ? 40.374 2.468 11.115 1.00 31.75 339 ILE A C 1
ATOM 2564 O O . ILE A 1 339 ? 39.277 2.023 11.447 1.00 31.75 339 ILE A O 1
ATOM 2568 N N . LEU A 1 340 ? 40.893 2.283 9.898 1.00 29.59 340 LEU A N 1
ATOM 2569 C CA . LEU A 1 340 ? 40.446 1.210 9.015 1.00 29.59 340 LEU A CA 1
ATOM 2570 C C . LEU A 1 340 ? 40.740 -0.127 9.701 1.00 29.59 340 LEU A C 1
ATOM 2572 O O . LEU A 1 340 ? 41.893 -0.424 10.004 1.00 29.59 340 LEU A O 1
ATOM 2576 N N . SER A 1 341 ? 39.713 -0.947 9.898 1.00 30.08 341 SER A N 1
ATOM 2577 C CA . SER A 1 341 ? 39.888 -2.388 10.068 1.00 30.08 341 SER A CA 1
ATOM 2578 C C . SER A 1 341 ? 39.276 -3.083 8.864 1.00 30.08 341 SER A C 1
ATOM 2580 O O . SER A 1 341 ? 38.090 -2.947 8.580 1.00 30.08 341 SER A O 1
ATOM 2582 N N . ILE A 1 342 ? 40.152 -3.769 8.144 1.00 33.31 342 ILE A N 1
ATOM 2583 C CA . ILE A 1 342 ? 39.855 -4.782 7.141 1.00 33.31 342 ILE A CA 1
ATOM 2584 C C . ILE A 1 342 ? 39.267 -5.990 7.880 1.00 33.31 342 ILE A C 1
ATOM 2586 O O . ILE A 1 342 ? 39.962 -6.522 8.742 1.00 33.31 342 ILE A O 1
ATOM 2590 N N . VAL A 1 343 ? 38.022 -6.369 7.570 1.00 43.06 343 VAL A N 1
ATOM 2591 C CA . VAL A 1 343 ? 37.544 -7.690 7.090 1.00 43.06 343 VAL A CA 1
ATOM 2592 C C . VAL A 1 343 ? 36.159 -7.470 6.494 1.00 43.06 343 VAL A C 1
ATOM 2594 O O . VAL A 1 343 ? 35.315 -6.873 7.199 1.00 43.06 343 VAL A O 1
#

InterPro domains:
  IPR001254 Serine proteases, trypsin domain [PF00089] (40-271)
  IPR001254 Serine proteases, trypsin domain [PS50240] (40-276)
  IPR001254 Serine proteases, trypsin domain [SM00020] (39-271)
  IPR001254 Serine proteases, trypsin domain [cd00190] (40-274)
  IPR001314 Peptidase S1A, chymotrypsin family [PR00722] (69-84)
  IPR001314 Peptidase S1A, chymotrypsin family [PR00722] (127-141)
  IPR001314 Peptidase S1A, chymotrypsin family [PR00722] (221-233)
  IPR009003 Peptidase S1, PA clan [SSF50494] (8-275)
  IPR018114 Serine proteases, trypsin family, histidine active site [PS00134] (79-84)
  IPR033116 Serine proteases, trypsin family, serine active site [PS00135] (222-233)

Nearest PDB structures (foldseek):
  1ym0-assembly1_A  TM=9.248E-01  e=2.844E-24  Eisenia fetida
  6r2w-assembly1_H  TM=8.853E-01  e=1.816E-24  Homo sapiens
  4ylq-assembly1_H  TM=8.853E-01  e=3.181E-24  Homo sapiens
  6kd5-assembly1_B  TM=9.027E-01  e=9.231E-24  Homo sapiens
  4x8s-assembly1_H  TM=8.562E-01  e=2.394E-23  Homo sapiens

Organism: NCBI:txid1676925

Mean predicted aligned error: 12.48 Å

Radius of gyration: 29.91 Å; Cα contacts (8 Å, |Δi|>4): 738; chains: 1; bounding box: 129×82×68 Å

Sequence (343 aa):
IGIIIMKTFSVILYQSMFNSSPAHLSPLPVCGQAPLNTRIVGGENAPPGSWPWQANLLQTFPTYQIMCGGSLINSKWVLSAAHCFSSTNTANWNVYLGRQELSGTNPNEQVRTLSSIFPHPLYNSSTHDNDLALLELSTTVTFSDFIRPICLAASSSTFYNGTETWVTGWGNFKYNVPLPSPATLQELEVLIVGNNKCNCLYGGSIITTNMICAGVLAGGKGSCQGDSGGPLVVKQGSVWIQAGIVSFGYKCAEPNYPGVYTRVSPYQTWINSIIITKQTGFVTYTSSGKNSDSSTSCSSSPSITITPSTPTTTTTTAKRECLIFPRFNFPVGSYVILILSIV

pLDDT: mean 81.8, std 23.88, range [27.08, 98.88]

Solvent-accessible surface area (backbone atoms only — not comparable to full-atom values): 19862 Å² total; per-residue (Å²): 141,86,84,90,84,90,82,89,86,87,85,81,82,84,78,83,79,80,79,75,72,76,81,79,76,69,77,75,69,92,26,14,60,41,85,56,51,82,77,88,71,78,65,42,74,48,61,79,28,40,60,16,22,48,26,44,35,39,35,62,53,100,89,53,70,49,60,26,20,16,28,27,35,36,57,42,35,32,42,27,24,25,86,79,49,97,60,64,72,43,77,57,36,39,39,35,30,26,60,46,45,82,48,83,89,50,93,65,48,47,78,37,43,46,68,40,54,45,55,42,93,72,44,35,87,90,73,56,42,54,32,31,22,44,33,35,39,63,56,70,60,79,75,53,68,28,28,34,20,37,14,35,24,20,65,84,38,46,83,37,56,65,42,67,29,36,39,46,36,66,22,23,80,43,74,96,35,71,51,65,86,50,30,56,31,33,32,33,65,29,28,28,39,23,59,44,54,46,14,39,59,61,75,60,79,67,64,52,90,58,40,41,30,36,28,42,54,85,23,86,47,60,68,27,68,38,18,36,8,6,42,30,30,31,73,58,90,81,38,34,29,31,48,25,24,32,62,51,57,60,71,39,21,32,61,54,36,46,37,36,18,26,31,37,21,84,43,45,67,60,52,52,71,71,47,81,65,79,70,64,45,66,45,73,45,77,55,81,83,76,63,74,36,79,77,47,70,70,72,75,70,83,75,80,76,80,72,86,76,79,88,77,89,76,92,76,90,79,84,89,78,89,82,86,81,86,87,81,90,77,89,84,87,83,90,80,86,85,79,86,76,93,128

Secondary structure (DSSP, 8-state):
--------------------PPP--PPPPSSS--TT-----SSEEPPTTSSTTEEEEEEE-SS-EEEEEEEE-SSSEEEE-GGG-SSS--TTEEEEES--BSSS--TT-EEEEEEEEEE-TT-BTTTTBT--EEEEESSPPPP-SS--PPEEEPTT----TT-EEEEEE---SBTTBPPPTT-BPEEEEEEEEPHHHHHHHTTTSS--TTEEEE--TT-S-S--TT-TT-EEEEEETTEEEEEEEEEE-STTT-TT--EEEEESGGGHHHHHHH--SSPPPEE-----S--GGGG----------------------------PPPP----------------

Foldseek 3Di:
DDDDDDDDDDDDDDDDPPPPDPDPPDPDPQAQFQPPLPDDDAKFFDPQSNQQQKKWKWADDPPDIQIEIWGAQFQWKIKFWQVSDPDFDQPRIKIWGSDFFPDDDRPRIDIFTFPTKAQDPPQDPVLRFSTMIMTTTPDTDDDDSNHGGAAAAALQADAAWFAKKKWKFLAALFQVHGDPPRSGIIMHIWTWDDQQLLCLLVVNPRRDPQKTFIHDLQFSAADARNHHGTFIWHDDPNGIYGQWHQGDWDGHRDHSITTMTGGRHVCQVVQCVVCVPRDGHHDHHYDDDDRPCVPDHNPDPPPPPPDDDDDDDDDDDDDDDDDDDDDDDDDDDDDDDDDDDDD